Protein AF-A0A9P8F0X9-F1 (afdb_monomer_lite)

pLDDT: mean 74.18, std 18.88, range [32.69, 95.75]

Radius of gyration: 39.62 Å; chains: 1; bounding box: 78×63×134 Å

Structure (mmCIF, N/CA/C/O backbone):
data_AF-A0A9P8F0X9-F1
#
_entry.id   AF-A0A9P8F0X9-F1
#
loop_
_atom_site.group_PDB
_atom_site.id
_atom_site.type_symbol
_atom_site.label_atom_id
_atom_site.label_alt_id
_atom_site.label_comp_id
_atom_site.label_asym_id
_atom_site.label_entity_id
_atom_site.label_seq_id
_atom_site.pdbx_PDB_ins_code
_atom_site.Cartn_x
_atom_site.Cartn_y
_atom_site.Cartn_z
_atom_site.occupancy
_atom_site.B_iso_or_equiv
_atom_site.auth_seq_id
_atom_site.auth_comp_id
_atom_site.auth_asym_id
_atom_site.auth_atom_id
_atom_site.pdbx_PDB_model_num
ATOM 1 N N . SER A 1 1 ? -24.434 -23.094 -64.230 1.00 43.84 1 SER A N 1
ATOM 2 C CA . SER A 1 1 ? -25.781 -22.486 -64.235 1.00 43.84 1 SER A CA 1
ATOM 3 C C . SER A 1 1 ? -26.001 -21.822 -62.876 1.00 43.84 1 SER A C 1
ATOM 5 O O . SER A 1 1 ? -26.159 -22.536 -61.903 1.00 43.84 1 SER A O 1
ATOM 7 N N . LYS A 1 2 ? -25.557 -20.574 -62.664 1.00 50.38 2 LYS A N 1
ATOM 8 C CA . LYS A 1 2 ? -26.360 -19.327 -62.677 1.00 50.38 2 LYS A CA 1
ATOM 9 C C . LYS A 1 2 ? -27.724 -19.425 -61.973 1.00 50.38 2 LYS A C 1
ATOM 11 O O . LYS A 1 2 ? -28.717 -19.603 -62.660 1.00 50.38 2 LYS A O 1
ATOM 16 N N . PHE A 1 3 ? -27.768 -19.138 -60.669 1.00 51.62 3 PHE A N 1
ATOM 17 C CA . PHE A 1 3 ? -28.944 -18.566 -59.988 1.00 51.62 3 PHE A CA 1
ATOM 18 C C . PHE A 1 3 ? -28.441 -17.593 -58.901 1.00 51.62 3 PHE A C 1
ATOM 20 O O . PHE A 1 3 ? -27.794 -18.008 -57.951 1.00 51.62 3 PHE A O 1
ATOM 27 N N . LYS A 1 4 ? -28.308 -16.298 -59.226 1.00 57.06 4 LYS A N 1
ATOM 28 C CA . LYS A 1 4 ? -29.266 -15.182 -59.033 1.00 57.06 4 LYS A CA 1
ATOM 29 C C . LYS A 1 4 ? -29.459 -14.784 -57.557 1.00 57.06 4 LYS A C 1
ATOM 31 O O . LYS A 1 4 ? -30.264 -15.369 -56.847 1.00 57.06 4 LYS A O 1
ATOM 36 N N . ARG A 1 5 ? -28.740 -13.721 -57.155 1.00 61.75 5 ARG A N 1
ATOM 37 C CA . ARG A 1 5 ? -28.974 -12.920 -55.939 1.00 61.75 5 ARG A CA 1
ATOM 38 C C . ARG A 1 5 ? -30.415 -12.408 -55.949 1.00 61.75 5 ARG A C 1
ATOM 40 O O . ARG A 1 5 ? -30.814 -11.738 -56.903 1.00 61.75 5 ARG A O 1
ATOM 47 N N . LEU A 1 6 ? -31.164 -12.699 -54.890 1.00 54.03 6 LEU A N 1
ATOM 48 C CA . LEU A 1 6 ? -32.464 -12.088 -54.646 1.00 54.03 6 LEU A CA 1
ATOM 49 C C . LEU A 1 6 ? -32.242 -10.803 -53.835 1.00 54.03 6 LEU A C 1
ATOM 51 O O . LEU A 1 6 ? -31.804 -10.837 -52.689 1.00 54.03 6 LEU A O 1
ATOM 55 N N . LYS A 1 7 ? -32.493 -9.664 -54.481 1.00 52.47 7 LYS A N 1
ATOM 56 C CA . LYS A 1 7 ? -32.512 -8.323 -53.893 1.00 52.47 7 LYS A CA 1
ATOM 57 C C . LYS A 1 7 ? -33.765 -8.216 -53.021 1.00 52.47 7 LYS A C 1
ATOM 59 O O . LYS A 1 7 ? -34.866 -8.172 -53.564 1.00 52.47 7 LYS A O 1
ATOM 64 N N . ARG A 1 8 ? -33.617 -8.194 -51.694 1.00 53.50 8 ARG A N 1
ATOM 65 C CA . ARG A 1 8 ? -34.725 -7.861 -50.791 1.00 53.50 8 ARG A CA 1
ATOM 66 C C . ARG A 1 8 ? -34.770 -6.341 -50.656 1.00 53.50 8 ARG A C 1
ATOM 68 O O . ARG A 1 8 ? -33.811 -5.726 -50.206 1.00 53.50 8 ARG A O 1
ATOM 75 N N . GLY A 1 9 ? -35.839 -5.758 -51.192 1.00 38.62 9 GLY A N 1
ATOM 76 C CA . GLY A 1 9 ? -36.117 -4.331 -51.136 1.00 38.62 9 GLY A CA 1
ATOM 77 C C . GLY A 1 9 ? -36.567 -3.891 -49.747 1.00 38.62 9 GLY A C 1
ATOM 78 O O . GLY A 1 9 ? -37.141 -4.673 -48.989 1.00 38.62 9 GLY A O 1
ATOM 79 N N . HIS A 1 10 ? -36.289 -2.621 -49.479 1.00 38.66 10 HIS A N 1
ATOM 80 C CA . HIS A 1 10 ? -36.816 -1.815 -48.390 1.00 38.66 10 HIS A CA 1
ATOM 81 C C . HIS A 1 10 ? -38.345 -1.943 -48.349 1.00 38.66 10 HIS A C 1
ATOM 83 O O . HIS A 1 10 ? -39.017 -1.708 -49.357 1.00 38.66 10 HIS A O 1
ATOM 89 N N . ARG A 1 11 ? -38.887 -2.347 -47.202 1.00 37.75 11 ARG A N 1
ATOM 90 C CA . ARG A 1 11 ? -40.302 -2.185 -46.888 1.00 37.75 11 ARG A CA 1
ATOM 91 C C . ARG A 1 11 ? -40.375 -1.648 -45.470 1.00 37.75 11 ARG A C 1
ATOM 93 O O . ARG A 1 11 ? -40.038 -2.356 -44.528 1.00 37.75 11 ARG A O 1
ATOM 100 N N . GLU A 1 12 ? -40.688 -0.365 -45.400 1.00 39.50 12 GLU A N 1
ATOM 101 C CA . GLU A 1 12 ? -41.155 0.315 -44.204 1.00 39.50 12 GLU A CA 1
ATOM 102 C C . GLU A 1 12 ? -42.538 -0.214 -43.801 1.00 39.50 12 GLU A C 1
ATOM 104 O O . GLU A 1 12 ? -43.248 -0.840 -44.598 1.00 39.50 12 GLU A O 1
ATOM 109 N N . ASP A 1 13 ? -42.862 0.117 -42.556 1.00 38.75 13 ASP A N 1
ATOM 110 C CA . ASP A 1 13 ? -44.114 -0.012 -41.817 1.00 38.75 13 ASP A CA 1
ATOM 111 C C . ASP A 1 13 ? -44.340 -1.273 -40.976 1.00 38.75 13 ASP A C 1
ATOM 113 O O . ASP A 1 13 ? -44.565 -2.369 -41.497 1.00 38.75 13 ASP A O 1
ATOM 117 N N . ARG A 1 14 ? -44.466 -0.973 -39.665 1.00 35.00 14 ARG A N 1
ATOM 118 C CA . ARG A 1 14 ? -45.007 -1.726 -38.511 1.00 35.00 14 ARG A CA 1
ATOM 119 C C . ARG A 1 14 ? -43.929 -2.358 -37.620 1.00 35.00 14 ARG A C 1
ATOM 121 O O . ARG A 1 14 ? -43.092 -3.090 -38.118 1.00 35.00 14 ARG A O 1
ATOM 128 N N . ASP A 1 15 ? -43.857 -2.125 -36.311 1.00 36.78 15 ASP A N 1
ATOM 129 C CA . ASP A 1 15 ? -44.819 -1.572 -35.356 1.00 36.78 15 ASP A CA 1
ATOM 130 C C . ASP A 1 15 ? -44.090 -0.931 -34.161 1.00 36.78 15 ASP A C 1
ATOM 132 O O . ASP A 1 15 ? -42.930 -1.216 -33.869 1.00 36.78 15 ASP A O 1
ATOM 136 N N . ARG A 1 16 ? -44.807 -0.037 -33.478 1.00 47.91 16 ARG A N 1
ATOM 137 C CA . ARG A 1 16 ? -44.438 0.544 -32.185 1.00 47.91 16 ARG A CA 1
ATOM 138 C C . ARG A 1 16 ? -44.362 -0.549 -31.107 1.00 47.91 16 ARG A C 1
ATOM 140 O O . ARG A 1 16 ? -45.219 -1.426 -31.080 1.00 47.91 16 ARG A O 1
ATOM 147 N N . ASN A 1 17 ? -43.441 -0.353 -30.161 1.00 48.41 17 ASN A N 1
ATOM 148 C CA . ASN A 1 17 ? -43.281 -1.052 -28.876 1.00 48.41 17 ASN A CA 1
ATOM 149 C C . ASN A 1 17 ? -42.645 -2.452 -28.905 1.00 48.41 17 ASN A C 1
ATOM 151 O O . ASN A 1 17 ? -43.318 -3.447 -28.655 1.00 48.41 17 ASN A O 1
ATOM 155 N N . GLU A 1 18 ? -41.317 -2.499 -29.009 1.00 44.12 18 GLU A N 1
ATOM 156 C CA . GLU A 1 18 ? -40.518 -3.514 -28.312 1.00 44.12 18 GLU A CA 1
ATOM 157 C C . GLU A 1 18 ? -39.517 -2.791 -27.400 1.00 44.12 18 GLU A C 1
ATOM 159 O O . GLU A 1 18 ? -38.872 -1.821 -27.800 1.00 44.12 18 GLU A O 1
ATOM 164 N N . ALA A 1 19 ? -39.479 -3.189 -26.128 1.00 50.84 19 ALA A N 1
ATOM 165 C CA . ALA A 1 19 ? -38.622 -2.593 -25.113 1.00 50.84 19 ALA A CA 1
ATOM 166 C C . ALA A 1 19 ? -37.148 -2.852 -25.454 1.00 50.84 19 ALA A C 1
ATOM 168 O O . ALA A 1 19 ? -36.767 -3.995 -25.705 1.00 50.84 19 ALA A O 1
ATOM 169 N N . ARG A 1 20 ? -36.327 -1.794 -25.445 1.00 59.53 20 ARG A N 1
ATOM 170 C CA . ARG A 1 20 ? -34.868 -1.903 -25.574 1.00 59.53 20 ARG A CA 1
ATOM 171 C C . ARG A 1 20 ? -34.339 -2.836 -24.482 1.00 59.53 20 ARG A C 1
ATOM 173 O O . ARG A 1 20 ? -34.564 -2.593 -23.297 1.00 59.53 20 ARG A O 1
ATOM 180 N N . GLY A 1 21 ? -33.691 -3.920 -24.900 1.00 61.25 21 GLY A N 1
ATOM 181 C CA . GLY A 1 21 ? -32.992 -4.839 -24.013 1.00 61.25 21 GLY A CA 1
ATOM 182 C C . GLY A 1 21 ? -31.713 -4.206 -23.467 1.00 61.25 21 GLY A C 1
ATOM 183 O O . GLY A 1 21 ? -31.117 -3.336 -24.092 1.00 61.25 21 GLY A O 1
ATOM 184 N N . ILE A 1 22 ? -31.302 -4.669 -22.292 1.00 56.88 22 ILE A N 1
ATOM 185 C CA . ILE A 1 22 ? -30.156 -4.179 -21.510 1.00 56.88 22 ILE A CA 1
ATOM 186 C C . ILE A 1 22 ? -28.836 -4.290 -22.309 1.00 56.88 22 ILE A C 1
ATOM 188 O O . ILE A 1 22 ? -27.915 -3.508 -22.095 1.00 56.88 22 ILE A O 1
ATOM 192 N N . ASP A 1 23 ? -28.782 -5.203 -23.284 1.00 56.25 23 ASP A N 1
ATOM 193 C CA . ASP A 1 23 ? -27.636 -5.431 -24.175 1.00 56.25 23 ASP A CA 1
ATOM 194 C C . ASP A 1 23 ? -27.388 -4.312 -25.212 1.00 56.25 23 ASP A C 1
ATOM 196 O O . ASP A 1 23 ? -26.371 -4.356 -25.895 1.00 56.25 23 ASP A O 1
ATOM 200 N N . ASP A 1 24 ? -28.270 -3.311 -25.339 1.00 56.78 24 ASP A N 1
ATOM 201 C CA . ASP A 1 24 ? -28.158 -2.232 -26.345 1.00 56.78 24 ASP A CA 1
ATOM 202 C C . ASP A 1 24 ? -27.742 -0.868 -25.749 1.00 56.78 24 ASP A C 1
ATOM 204 O O . ASP A 1 24 ? -27.832 0.170 -26.400 1.00 56.78 24 ASP A O 1
ATOM 208 N N . ILE A 1 25 ? -27.307 -0.847 -24.482 1.00 60.50 25 ILE A N 1
ATOM 209 C CA . ILE A 1 25 ? -26.889 0.376 -23.766 1.00 60.50 25 ILE A CA 1
ATOM 210 C C . ILE A 1 25 ? -25.483 0.851 -24.172 1.00 60.50 25 ILE A C 1
ATOM 212 O O . ILE A 1 25 ? -25.184 2.035 -24.053 1.00 60.50 25 ILE A O 1
ATOM 216 N N . PHE A 1 26 ? -24.627 -0.041 -24.675 1.00 55.16 26 PHE A N 1
ATOM 217 C CA . PHE A 1 26 ? -23.215 0.258 -24.966 1.00 55.16 26 PHE A CA 1
ATOM 218 C C . PHE A 1 26 ? -22.907 0.396 -26.467 1.00 55.16 26 PHE A C 1
ATOM 220 O O . PHE A 1 26 ? -21.743 0.464 -26.850 1.00 55.16 26 PHE A O 1
ATOM 227 N N . SER A 1 27 ? -23.937 0.429 -27.317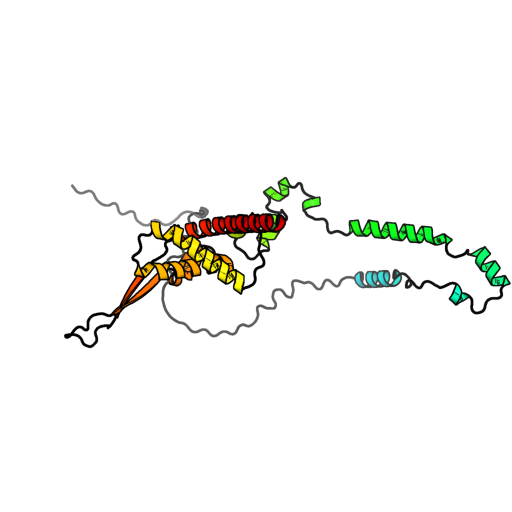 1.00 54.34 27 SER A N 1
ATOM 228 C CA . SER A 1 27 ? -23.801 0.414 -28.780 1.00 54.34 27 SER A CA 1
ATOM 229 C C . SER A 1 27 ? -23.674 1.806 -29.427 1.00 54.34 27 SER A C 1
ATOM 231 O O . SER A 1 27 ? -23.448 1.870 -30.632 1.00 54.34 27 SER A O 1
ATOM 233 N N . ASP A 1 28 ? -23.853 2.902 -28.674 1.00 49.25 28 ASP A N 1
ATOM 234 C CA . ASP A 1 28 ? -24.040 4.270 -29.216 1.00 49.25 28 ASP A CA 1
ATOM 235 C C . ASP A 1 28 ? -22.897 5.253 -28.871 1.00 49.25 28 ASP A C 1
ATOM 237 O O . ASP A 1 28 ? -23.067 6.462 -28.990 1.00 49.25 28 ASP A O 1
ATOM 241 N N . ASP A 1 29 ? -21.729 4.759 -28.434 1.00 47.06 29 ASP A N 1
ATOM 242 C CA . ASP A 1 29 ? -20.596 5.606 -27.996 1.00 47.06 29 ASP A CA 1
ATOM 243 C C . ASP A 1 29 ? -19.334 5.491 -28.881 1.00 47.06 29 ASP A C 1
ATOM 245 O O . ASP A 1 29 ? -18.221 5.796 -28.462 1.00 47.06 29 ASP A O 1
ATOM 249 N N . GLU A 1 30 ? -19.487 5.073 -30.142 1.00 45.91 30 GLU A N 1
ATOM 250 C CA . GLU A 1 30 ? -18.396 5.059 -31.132 1.00 45.91 30 GLU A CA 1
ATOM 251 C C . GLU A 1 30 ? -18.739 5.859 -32.404 1.00 45.91 30 GLU A C 1
ATOM 253 O O . GLU A 1 30 ? -18.555 5.362 -33.510 1.00 45.91 30 GLU A O 1
ATOM 258 N N . GLU A 1 31 ? -19.216 7.110 -32.304 1.00 45.56 31 GLU A N 1
ATOM 259 C CA . GLU A 1 31 ? -19.211 7.998 -33.487 1.00 45.56 31 GLU A CA 1
ATOM 260 C C . GLU A 1 31 ? -19.319 9.510 -33.194 1.00 45.56 31 GLU A C 1
ATOM 262 O O . GLU A 1 31 ? -20.256 10.165 -33.630 1.00 45.56 31 GLU A O 1
ATOM 267 N N . MET A 1 32 ? -18.344 10.122 -32.508 1.00 38.88 32 MET A N 1
ATOM 268 C CA . MET A 1 32 ? -18.201 11.594 -32.502 1.00 38.88 32 MET A CA 1
ATOM 269 C C . MET A 1 32 ? -16.728 12.025 -32.409 1.00 38.88 32 MET A C 1
ATOM 271 O O . MET A 1 32 ? -16.247 12.459 -31.364 1.00 38.88 32 MET A O 1
ATOM 275 N N . ALA A 1 33 ? -16.009 11.939 -33.531 1.00 35.97 33 ALA A N 1
ATOM 276 C CA . ALA A 1 33 ? -14.747 12.649 -33.734 1.00 35.97 33 ALA A CA 1
ATOM 277 C C . ALA A 1 33 ? -14.860 13.587 -34.949 1.00 35.97 33 ALA A C 1
ATOM 279 O O . ALA A 1 33 ? -15.161 13.146 -36.055 1.00 35.97 33 ALA A O 1
ATOM 280 N N . ASP A 1 34 ? -14.570 14.864 -34.680 1.00 34.03 34 ASP A N 1
ATOM 281 C CA . ASP A 1 34 ? -14.386 16.016 -35.574 1.00 34.03 34 ASP A CA 1
ATOM 282 C C . ASP A 1 34 ? -15.596 16.569 -36.351 1.00 34.03 34 ASP A C 1
ATOM 284 O O . ASP A 1 34 ? -16.174 15.906 -37.207 1.00 34.03 34 ASP A O 1
ATOM 288 N N . THR A 1 35 ? -15.907 17.864 -36.146 1.00 33.31 35 THR A N 1
ATOM 289 C CA . THR A 1 35 ? -15.650 18.957 -37.124 1.00 33.31 35 THR A CA 1
ATOM 290 C C . THR A 1 35 ? -16.237 20.317 -36.650 1.00 33.31 35 THR A C 1
ATOM 292 O O . THR A 1 35 ? -17.429 20.443 -36.395 1.00 33.31 35 THR A O 1
ATOM 295 N N . ASP A 1 36 ? -15.369 21.336 -36.593 1.00 32.88 36 ASP A N 1
ATOM 296 C CA . ASP A 1 36 ? -15.559 22.807 -36.647 1.00 32.88 36 ASP A CA 1
ATOM 297 C C . ASP A 1 36 ? -16.536 23.598 -35.735 1.00 32.88 36 ASP A C 1
ATOM 299 O O . ASP A 1 36 ? -17.744 23.702 -35.943 1.00 32.88 36 ASP A O 1
ATOM 303 N N . GLY A 1 37 ? -15.903 24.370 -34.842 1.00 40.62 37 GLY A N 1
ATOM 304 C CA . GLY A 1 37 ? -16.022 25.825 -34.663 1.00 40.62 37 GLY A CA 1
ATOM 305 C C . GLY A 1 37 ? -17.320 26.563 -35.009 1.00 40.62 37 GLY A C 1
ATOM 306 O O . GLY A 1 37 ? -17.501 27.006 -36.143 1.00 40.62 37 GLY A O 1
ATOM 307 N N . ARG A 1 38 ? -18.093 26.932 -33.973 1.00 32.69 38 ARG A N 1
ATOM 308 C CA . ARG A 1 38 ? -18.863 28.192 -33.937 1.00 32.69 38 ARG A CA 1
ATOM 309 C C . ARG A 1 38 ? -18.887 28.819 -32.544 1.00 32.69 38 ARG A C 1
ATOM 311 O O . ARG A 1 38 ? -19.335 28.233 -31.568 1.00 32.69 38 ARG A O 1
ATOM 318 N N . THR A 1 39 ? -18.425 30.061 -32.511 1.00 42.16 39 THR A N 1
ATOM 319 C CA . THR A 1 39 ? -18.508 31.040 -31.429 1.00 42.16 39 THR A CA 1
ATOM 320 C C . THR A 1 39 ? -19.946 31.236 -30.947 1.00 42.16 39 THR A C 1
ATOM 322 O O . THR A 1 39 ? -20.784 31.677 -31.727 1.00 42.16 39 THR A O 1
ATOM 325 N N . TYR A 1 40 ? -20.203 31.035 -29.653 1.00 38.00 40 TYR A N 1
ATOM 326 C CA . TYR A 1 40 ? -21.287 31.714 -28.941 1.00 38.00 40 TYR A CA 1
ATOM 327 C C . TYR A 1 40 ? -20.823 32.075 -27.533 1.00 38.00 40 TYR A C 1
ATOM 329 O O . TYR A 1 40 ? -20.751 31.236 -26.641 1.00 38.00 40 TYR A O 1
ATOM 337 N N . GLY A 1 41 ? -20.514 33.357 -27.345 1.00 44.16 41 GLY A N 1
ATOM 338 C CA . GLY A 1 41 ? -20.543 33.964 -26.026 1.00 44.16 41 GLY A CA 1
ATOM 339 C C . GLY A 1 41 ? -21.990 34.056 -25.552 1.00 44.16 41 GLY A C 1
ATOM 340 O O . GLY A 1 41 ? -22.850 34.579 -26.263 1.00 44.16 41 GLY A O 1
ATOM 341 N N . ARG A 1 42 ? -22.255 33.564 -24.346 1.00 37.47 42 ARG A N 1
ATOM 342 C CA . ARG A 1 42 ? -23.425 33.949 -23.564 1.00 37.47 42 ARG A CA 1
ATOM 343 C C . ARG A 1 42 ? -23.066 33.839 -22.091 1.00 37.47 42 ARG A C 1
ATOM 345 O O . ARG A 1 42 ? -22.608 32.800 -21.635 1.00 37.47 42 ARG A O 1
ATOM 352 N N . GLU A 1 43 ? -23.232 34.953 -21.396 1.00 39.69 43 GLU A N 1
ATOM 353 C CA . GLU A 1 43 ? -23.041 35.074 -19.957 1.00 39.69 43 GLU A CA 1
ATOM 354 C C . GLU A 1 43 ? -23.835 34.030 -19.155 1.00 39.69 43 GLU A C 1
ATOM 356 O O . GLU A 1 43 ? -24.970 33.716 -19.534 1.00 39.69 43 GLU A O 1
ATOM 361 N N . PRO A 1 44 ? -23.316 33.568 -18.005 1.00 40.41 44 PRO A N 1
ATOM 362 C CA . PRO A 1 44 ? -24.095 32.803 -17.049 1.00 40.41 44 PRO A CA 1
ATOM 363 C C . PRO A 1 44 ? -24.934 33.771 -16.202 1.00 40.41 44 PRO A C 1
ATOM 365 O O . PRO A 1 44 ? -24.465 34.339 -15.218 1.00 40.41 44 PRO A O 1
ATOM 368 N N . ARG A 1 45 ? -26.196 33.975 -16.592 1.00 47.69 45 ARG A N 1
ATOM 369 C CA . ARG A 1 45 ? -27.229 34.527 -15.707 1.00 47.69 45 ARG A CA 1
ATOM 370 C C . ARG A 1 45 ? -28.280 33.461 -15.416 1.00 47.69 45 ARG A C 1
ATOM 372 O O . ARG A 1 45 ? -28.803 32.864 -16.349 1.00 47.69 45 ARG A O 1
ATOM 379 N N . ALA A 1 46 ? -28.609 33.363 -14.128 1.00 51.84 46 ALA A N 1
ATOM 380 C CA . ALA A 1 46 ? -29.823 32.786 -13.550 1.00 51.84 46 ALA A CA 1
ATOM 381 C C . ALA A 1 46 ? -29.977 31.254 -13.615 1.00 51.84 46 ALA A C 1
ATOM 383 O O . ALA A 1 46 ? -30.706 30.736 -14.447 1.00 51.84 46 ALA A O 1
ATOM 384 N N . TYR A 1 47 ? -29.348 30.559 -12.660 1.00 47.50 47 TYR A N 1
ATOM 385 C CA . TYR A 1 47 ? -29.786 29.238 -12.167 1.00 47.50 47 TYR A CA 1
ATOM 386 C C . TYR A 1 47 ? -29.668 29.142 -10.631 1.00 47.50 47 TYR A C 1
ATOM 388 O O . TYR A 1 47 ? -29.411 28.078 -10.083 1.00 47.50 47 TYR A O 1
ATOM 396 N N . ALA A 1 48 ? -29.812 30.268 -9.922 1.00 52.81 48 ALA A N 1
ATOM 397 C CA . ALA A 1 48 ? -29.722 30.311 -8.458 1.00 52.81 48 ALA A CA 1
ATOM 398 C C . ALA A 1 48 ? -31.079 30.524 -7.759 1.00 52.81 48 ALA A C 1
ATOM 400 O O . ALA A 1 48 ? -31.093 30.642 -6.543 1.00 52.81 48 ALA A O 1
ATOM 401 N N . ASP A 1 49 ? -32.194 30.571 -8.499 1.00 55.06 49 ASP A N 1
ATOM 402 C CA . ASP A 1 49 ? -33.484 31.039 -7.955 1.00 55.06 49 ASP A CA 1
ATOM 403 C C . ASP A 1 49 ? -34.647 30.035 -8.100 1.00 55.06 49 ASP A C 1
ATOM 405 O O . ASP A 1 49 ? -35.718 30.255 -7.557 1.00 55.06 49 ASP A O 1
ATOM 409 N N . GLU A 1 50 ? -34.463 28.895 -8.783 1.00 52.62 50 GLU A N 1
ATOM 410 C CA . GLU A 1 50 ? -35.542 27.895 -8.957 1.00 52.62 50 GLU A CA 1
ATOM 411 C C . GLU A 1 50 ? -35.701 26.930 -7.761 1.00 52.62 50 GLU A C 1
ATOM 413 O O . GLU A 1 50 ? -36.679 26.193 -7.698 1.00 52.62 50 GLU A O 1
ATOM 418 N N . PHE A 1 51 ? -34.777 26.948 -6.792 1.00 48.78 51 PHE A N 1
ATOM 419 C CA . PHE A 1 51 ? -34.874 26.188 -5.530 1.00 48.78 51 PHE A CA 1
ATOM 420 C C . PHE A 1 51 ? -35.067 27.082 -4.292 1.00 48.78 51 PHE A C 1
ATOM 422 O O . PHE A 1 51 ? -35.185 26.563 -3.184 1.00 48.78 51 PHE A O 1
ATOM 429 N N . ALA A 1 52 ? -35.108 28.408 -4.463 1.00 55.28 52 ALA A N 1
ATOM 430 C CA . ALA A 1 52 ? -35.301 29.354 -3.362 1.00 55.28 52 ALA A CA 1
ATOM 431 C C . ALA A 1 52 ? -36.770 29.452 -2.903 1.00 55.28 52 ALA A C 1
ATOM 433 O O . ALA A 1 52 ? -37.019 29.865 -1.779 1.00 55.28 52 ALA A O 1
ATOM 434 N N . ASP A 1 53 ? -37.715 29.014 -3.741 1.00 56.69 53 ASP A N 1
ATOM 435 C CA . ASP A 1 53 ? -39.167 29.071 -3.490 1.00 56.69 53 ASP A CA 1
ATOM 436 C C . ASP A 1 53 ? -39.745 27.722 -2.997 1.00 56.69 53 ASP A C 1
ATOM 438 O O . ASP A 1 53 ? -40.955 27.528 -2.951 1.00 56.69 53 ASP A O 1
ATOM 442 N N . PHE A 1 54 ? -38.883 26.740 -2.681 1.00 52.69 54 PHE A N 1
ATOM 443 C CA . PHE A 1 54 ? -39.295 25.417 -2.174 1.00 52.69 54 PHE A CA 1
ATOM 444 C C . PHE A 1 54 ? -39.340 25.343 -0.642 1.00 52.69 54 PHE A C 1
ATOM 446 O O . PHE A 1 54 ? -40.052 24.510 -0.083 1.00 52.69 54 PHE A O 1
ATOM 453 N N . ILE A 1 55 ? -38.593 26.207 0.048 1.00 53.66 55 ILE A N 1
ATOM 454 C CA . ILE A 1 55 ? -38.788 26.417 1.481 1.00 53.66 55 ILE A CA 1
ATOM 455 C C . ILE A 1 55 ? -39.883 27.470 1.583 1.00 53.66 55 ILE A C 1
ATOM 457 O O . ILE A 1 55 ? -39.609 28.664 1.641 1.00 53.66 55 ILE A O 1
ATOM 461 N N . GLU A 1 56 ? -41.129 27.009 1.501 1.00 47.03 56 GLU A N 1
ATOM 462 C CA . GLU A 1 56 ? -42.286 27.813 1.871 1.00 47.03 56 GLU A CA 1
ATOM 463 C C . GLU A 1 56 ? -42.008 28.331 3.290 1.00 47.03 56 GLU A C 1
ATOM 465 O O . GLU A 1 56 ? -41.712 27.546 4.196 1.00 47.03 56 GLU A O 1
ATOM 470 N N . GLU A 1 57 ? -41.980 29.655 3.453 1.00 48.31 57 GLU A N 1
ATOM 471 C CA . GLU A 1 57 ? -41.873 30.335 4.744 1.00 48.31 57 GLU A CA 1
ATOM 472 C C . GLU A 1 57 ? -43.199 30.091 5.480 1.00 48.31 57 GLU A C 1
ATOM 474 O O . GLU A 1 57 ? -44.052 30.969 5.587 1.00 48.31 57 GLU A O 1
ATOM 479 N N . ASP A 1 58 ? -43.410 28.836 5.886 1.00 48.28 58 ASP A N 1
ATOM 480 C CA . ASP A 1 58 ? -44.482 28.419 6.771 1.00 48.28 58 ASP A CA 1
ATOM 481 C C . ASP A 1 58 ? -44.169 29.122 8.091 1.00 48.28 58 ASP A C 1
ATOM 483 O O . ASP A 1 58 ? -43.245 28.768 8.828 1.00 48.28 58 ASP A O 1
ATOM 487 N N . GLU A 1 59 ? -44.843 30.253 8.277 1.00 51.50 59 GLU A N 1
ATOM 488 C CA . GLU A 1 59 ? -44.796 31.107 9.449 1.00 51.50 59 GLU A CA 1
ATOM 489 C C . GLU A 1 59 ? -45.116 30.228 10.658 1.00 51.50 59 GLU A C 1
ATOM 491 O O . GLU A 1 59 ? -46.282 29.977 10.958 1.00 51.50 59 GLU A O 1
ATOM 496 N N . PHE A 1 60 ? -44.067 29.695 11.302 1.00 42.50 60 PHE A N 1
ATOM 497 C CA . PHE A 1 60 ? -44.182 28.852 12.487 1.00 42.50 60 PHE A CA 1
ATOM 498 C C . PHE A 1 60 ? -45.093 29.576 13.487 1.00 42.50 60 PHE A C 1
ATOM 500 O O . PHE A 1 60 ? -44.719 30.645 13.985 1.00 42.50 60 PHE A O 1
ATOM 507 N N . PRO A 1 61 ? -46.301 29.054 13.759 1.00 48.59 61 PRO A N 1
ATOM 508 C CA . PRO A 1 61 ? -47.280 29.774 14.547 1.00 48.59 61 PRO A CA 1
ATOM 509 C C . PRO A 1 61 ? -46.844 29.725 16.003 1.00 48.59 61 PRO A C 1
ATOM 511 O O . PRO A 1 61 ? -47.106 28.731 16.654 1.00 48.59 61 PRO A O 1
ATOM 514 N N . ASP A 1 62 ? -46.167 30.770 16.486 1.00 54.66 62 ASP A N 1
ATOM 515 C CA . ASP A 1 62 ? -45.978 31.171 17.894 1.00 54.66 62 ASP A CA 1
ATOM 516 C C . ASP A 1 62 ? -45.519 30.105 18.933 1.00 54.66 62 ASP A C 1
ATOM 518 O O . ASP A 1 62 ? -45.247 30.459 20.081 1.00 54.66 62 ASP A O 1
ATOM 522 N N . GLU A 1 63 ? -45.315 28.840 18.560 1.00 54.56 63 GLU A N 1
ATOM 523 C CA . GLU A 1 63 ? -45.021 27.715 19.456 1.00 54.56 63 GLU A CA 1
ATOM 524 C C . GLU A 1 63 ? -43.560 27.718 19.907 1.00 54.56 63 GLU A C 1
ATOM 526 O O . GLU A 1 63 ? -43.263 27.340 21.033 1.00 54.56 63 GLU A O 1
ATOM 531 N N . GLU A 1 64 ? -42.628 28.223 19.094 1.00 53.44 64 GLU A N 1
ATOM 532 C CA . GLU A 1 64 ? -41.216 28.331 19.493 1.00 53.44 64 GLU A CA 1
ATOM 533 C C . GLU A 1 64 ? -40.998 29.476 20.502 1.00 53.44 64 GLU A C 1
ATOM 535 O O . GLU A 1 64 ? -40.111 29.433 21.360 1.00 53.44 64 GLU A O 1
ATOM 540 N N . ARG A 1 65 ? -41.867 30.494 20.456 1.00 56.19 65 ARG A N 1
ATOM 541 C CA . ARG A 1 65 ? -41.871 31.618 21.400 1.00 56.19 65 ARG A CA 1
ATOM 542 C C . ARG A 1 65 ? -42.546 31.245 22.715 1.00 56.19 65 ARG A C 1
ATOM 544 O O . ARG A 1 65 ? -42.104 31.721 23.762 1.00 56.19 65 ARG A O 1
ATOM 551 N N . GLU A 1 66 ? -43.577 30.404 22.660 1.00 58.12 66 GLU A N 1
ATOM 552 C CA . GLU A 1 66 ? -44.176 29.759 23.831 1.00 58.12 66 GLU A CA 1
ATOM 553 C C . GLU A 1 66 ? -43.213 28.739 24.447 1.00 58.12 66 GLU A C 1
ATOM 555 O O . GLU A 1 66 ? -42.948 28.833 25.635 1.00 58.12 66 GLU A O 1
ATOM 560 N N . ALA A 1 67 ? -42.538 27.903 23.655 1.00 59.50 67 ALA A N 1
ATOM 561 C CA . ALA A 1 67 ? -41.518 26.972 24.141 1.00 59.50 67 ALA A CA 1
ATOM 562 C C . ALA A 1 67 ? -40.307 27.688 24.764 1.00 59.50 67 ALA A C 1
ATOM 564 O O . ALA A 1 67 ? -39.794 27.247 25.791 1.00 59.50 67 ALA A O 1
ATOM 565 N N . MET A 1 68 ? -39.861 28.828 24.213 1.00 58.09 68 MET A N 1
ATOM 566 C CA . MET A 1 68 ? -38.839 29.664 24.862 1.00 58.09 68 MET A CA 1
ATOM 567 C C . MET A 1 68 ? -39.347 30.352 26.134 1.00 58.09 68 MET A C 1
ATOM 569 O O . MET A 1 68 ? -38.550 30.583 27.044 1.00 58.09 68 MET A O 1
ATOM 573 N N . ARG A 1 69 ? -40.636 30.712 26.213 1.00 59.78 69 ARG A N 1
ATOM 574 C CA . ARG A 1 69 ? -41.238 31.279 27.430 1.00 59.78 69 ARG A CA 1
ATOM 575 C C . ARG A 1 69 ? -41.418 30.219 28.506 1.00 59.78 69 ARG A C 1
ATOM 577 O O . ARG A 1 69 ? -41.006 30.475 29.629 1.00 59.78 69 ARG A O 1
ATOM 584 N N . ASP A 1 70 ? -41.891 29.035 28.152 1.00 57.97 70 ASP A N 1
ATOM 585 C CA . ASP A 1 70 ? -42.020 27.887 29.043 1.00 57.97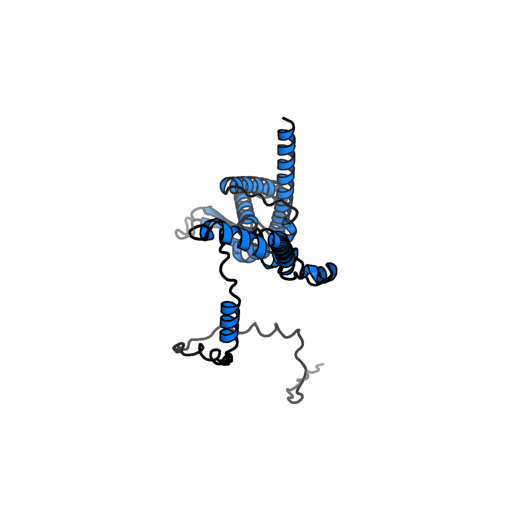 70 ASP A CA 1
ATOM 586 C C . ASP A 1 70 ? -40.637 27.416 29.512 1.00 57.97 70 ASP A C 1
ATOM 588 O O . ASP A 1 70 ? -40.425 27.207 30.703 1.00 57.97 70 ASP A O 1
ATOM 592 N N . ALA A 1 71 ? -39.629 27.368 28.634 1.00 55.78 71 ALA A N 1
ATOM 593 C CA . ALA A 1 71 ? -38.246 27.078 29.029 1.00 55.78 71 ALA A CA 1
ATOM 594 C C . ALA A 1 71 ? -37.630 28.180 29.917 1.00 55.78 71 ALA A C 1
ATOM 596 O O . ALA A 1 71 ? -36.778 27.897 30.765 1.00 55.78 71 ALA A O 1
ATOM 597 N N . ALA A 1 72 ? -38.055 29.438 29.753 1.00 57.34 72 ALA A N 1
ATOM 598 C CA . ALA A 1 72 ? -37.634 30.551 30.602 1.00 57.34 72 ALA A CA 1
ATOM 599 C C . ALA A 1 72 ? -38.380 30.598 31.950 1.00 57.34 72 ALA A C 1
ATOM 601 O O . ALA A 1 72 ? -37.776 31.004 32.944 1.00 57.34 72 ALA A O 1
ATOM 602 N N . GLU A 1 73 ? -39.641 30.157 32.011 1.00 55.72 73 GLU A N 1
ATOM 603 C CA . GLU A 1 73 ? -40.445 30.034 33.237 1.00 55.72 73 GLU A CA 1
ATOM 604 C C . GLU A 1 73 ? -40.083 28.779 34.048 1.00 55.72 73 GLU A C 1
ATOM 606 O O . GLU A 1 73 ? -40.126 28.809 35.277 1.00 55.72 73 GLU A O 1
ATOM 611 N N . VAL A 1 74 ? -39.626 27.708 33.387 1.00 52.31 74 VAL A N 1
ATOM 612 C CA . VAL A 1 74 ? -39.120 26.467 34.013 1.00 52.31 74 VAL A CA 1
ATOM 613 C C . VAL A 1 74 ? -37.621 26.552 34.324 1.00 52.31 74 VAL A C 1
ATOM 615 O O . VAL A 1 74 ? -37.030 25.612 34.865 1.00 52.31 74 VAL A O 1
ATOM 618 N N . ARG A 1 75 ? -36.973 27.698 34.060 1.00 44.12 75 ARG A N 1
ATOM 619 C CA . ARG A 1 75 ? -35.603 27.946 34.514 1.00 44.12 75 ARG A CA 1
ATOM 620 C C . ARG A 1 75 ? -35.587 27.874 36.039 1.00 44.12 75 ARG A C 1
ATOM 622 O O . ARG A 1 75 ? -35.918 28.845 36.719 1.00 44.12 75 ARG A O 1
ATOM 629 N N . ARG A 1 76 ? -35.189 26.700 36.550 1.00 53.28 76 ARG A N 1
ATOM 630 C CA . ARG A 1 76 ? -34.986 26.408 37.972 1.00 53.28 76 ARG A CA 1
ATOM 631 C C . ARG A 1 76 ? -34.313 27.641 38.586 1.00 53.28 76 ARG A C 1
ATOM 633 O O . ARG A 1 76 ? -33.269 28.046 38.052 1.00 53.28 76 ARG A O 1
ATOM 640 N N . PRO A 1 77 ? -34.897 28.285 39.619 1.00 45.34 77 PRO A N 1
ATOM 641 C CA . PRO A 1 77 ? -34.248 29.415 40.268 1.00 45.34 77 PRO A CA 1
ATOM 642 C C . PRO A 1 77 ? -32.826 28.970 40.585 1.00 45.34 77 PRO A C 1
ATOM 644 O O . PRO A 1 77 ? -32.629 27.873 41.111 1.00 45.34 77 PRO A O 1
ATOM 647 N N . GLY A 1 78 ? -31.852 29.753 40.106 1.00 44.62 78 GLY A N 1
ATOM 648 C CA . GLY A 1 78 ? -30.447 29.369 40.112 1.00 44.62 78 GLY A CA 1
ATOM 649 C C . GLY A 1 78 ? -30.085 28.749 41.451 1.00 44.62 78 GLY A C 1
ATOM 650 O O . GLY A 1 78 ? -30.494 29.277 42.483 1.00 44.62 78 GLY A O 1
ATOM 651 N N . ARG A 1 79 ? -29.377 27.615 41.384 1.00 52.25 79 ARG A N 1
ATOM 652 C CA . ARG A 1 79 ? -28.890 26.754 42.473 1.00 52.25 79 ARG A CA 1
ATOM 653 C C . ARG A 1 79 ? -28.017 27.570 43.439 1.00 52.25 79 ARG A C 1
ATOM 655 O O . ARG A 1 79 ? -26.801 27.446 43.485 1.00 52.25 79 ARG A O 1
ATOM 662 N N . GLY A 1 80 ? -28.642 28.500 44.140 1.00 42.50 80 GLY A N 1
ATOM 663 C CA . GLY A 1 80 ? -28.085 29.275 45.216 1.00 42.50 80 GLY A CA 1
ATOM 664 C C . GLY A 1 80 ? -28.401 28.486 46.457 1.00 42.50 80 GLY A C 1
ATOM 665 O O . GLY A 1 80 ? -29.522 28.546 46.951 1.00 42.50 80 GLY A O 1
ATOM 666 N N . TYR A 1 81 ? -27.422 27.725 46.928 1.00 50.81 81 TYR A N 1
ATOM 667 C CA . TYR A 1 81 ? -27.404 27.295 48.312 1.00 50.81 81 TYR A CA 1
ATOM 668 C C . TYR A 1 81 ? -27.621 28.554 49.162 1.00 50.81 81 TYR A C 1
ATOM 670 O O . TYR A 1 81 ? -26.759 29.440 49.211 1.00 50.81 81 TYR A O 1
ATOM 678 N N . VAL A 1 82 ? -28.822 28.703 49.722 1.00 50.03 82 VAL A N 1
ATOM 679 C CA . VAL A 1 82 ? -29.103 29.767 50.678 1.00 50.03 82 VAL A CA 1
ATOM 680 C C . VAL A 1 82 ? -28.437 29.298 51.951 1.00 50.03 82 VAL A C 1
ATOM 682 O O . VAL A 1 82 ? -29.016 28.538 52.714 1.00 50.03 82 VAL A O 1
ATOM 685 N N . ASP A 1 83 ? -27.172 29.675 52.104 1.00 49.28 83 ASP A N 1
ATOM 686 C CA . ASP A 1 83 ? -26.405 29.375 53.301 1.00 49.28 83 ASP A CA 1
ATOM 687 C C . ASP A 1 83 ? -27.212 29.866 54.517 1.00 49.28 83 ASP A C 1
ATOM 689 O O . ASP A 1 83 ? -27.460 31.077 54.611 1.00 49.28 83 ASP A O 1
ATOM 693 N N . PRO A 1 84 ? -27.656 28.980 55.428 1.00 52.12 84 PRO A N 1
ATOM 694 C CA . PRO A 1 84 ? -28.418 29.378 56.611 1.00 52.12 84 PRO A CA 1
ATOM 695 C C . PRO A 1 84 ? -27.664 30.427 57.439 1.00 52.12 84 PRO A C 1
ATOM 697 O O . PRO A 1 84 ? -28.276 31.303 58.054 1.00 52.12 84 PRO A O 1
ATOM 700 N N . LEU A 1 85 ? -26.324 30.433 57.356 1.00 53.50 85 LEU A N 1
ATOM 701 C CA . LEU A 1 85 ? -25.476 31.446 57.985 1.00 53.50 85 LEU A CA 1
ATOM 702 C C . LEU A 1 85 ? -25.626 32.854 57.386 1.00 53.50 85 LEU A C 1
ATOM 704 O O . LEU A 1 85 ? -25.322 33.844 58.053 1.00 53.50 85 LEU A O 1
ATOM 708 N N . ARG A 1 86 ? -26.120 32.996 56.149 1.00 53.16 86 ARG A N 1
ATOM 709 C CA . ARG A 1 86 ? -26.403 34.307 55.536 1.00 53.16 86 ARG A CA 1
ATOM 710 C C . ARG A 1 86 ? -27.759 34.890 55.931 1.00 53.16 86 ARG A C 1
ATOM 712 O O . ARG A 1 86 ? -27.904 36.109 55.876 1.00 53.16 86 ARG A O 1
ATOM 719 N N . MET A 1 87 ? -28.715 34.070 56.375 1.00 53.28 87 MET A N 1
ATOM 720 C CA . MET A 1 87 ? -29.966 34.534 57.004 1.00 53.28 87 MET A CA 1
ATOM 721 C C . MET A 1 87 ? -29.813 34.826 58.508 1.00 53.28 87 MET A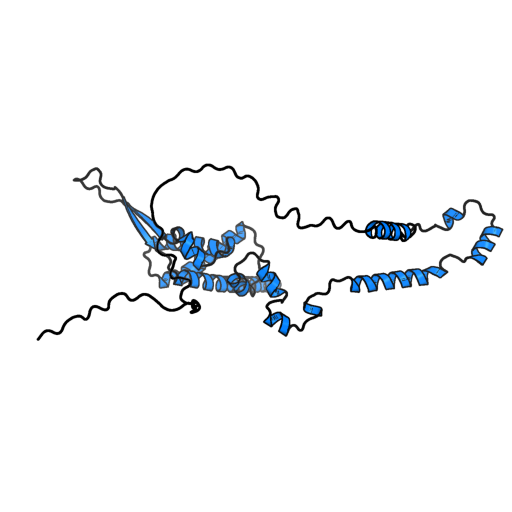 C 1
ATOM 723 O O . MET A 1 87 ? -30.701 35.411 59.122 1.00 53.28 87 MET A O 1
ATOM 727 N N . GLN A 1 88 ? -28.661 34.489 59.093 1.00 53.97 88 GLN A N 1
ATOM 728 C CA . GLN A 1 88 ? -28.345 34.635 60.518 1.00 53.97 88 GLN A CA 1
ATOM 729 C C . GLN A 1 88 ? -28.030 36.080 60.956 1.00 53.97 88 GLN A C 1
ATOM 731 O O . GLN A 1 88 ? -27.904 36.366 62.146 1.00 53.97 88 GLN A O 1
ATOM 736 N N . SER A 1 89 ? -27.900 37.021 60.015 1.00 58.12 89 SER A N 1
ATOM 737 C CA . SER A 1 89 ? -27.575 38.420 60.315 1.00 58.12 89 SER A CA 1
ATOM 738 C C . SER A 1 89 ? -28.846 39.259 60.509 1.00 58.12 89 SER A C 1
ATOM 740 O O . SER A 1 89 ? -29.239 40.015 59.624 1.00 58.12 89 SER A O 1
ATOM 742 N N . GLY A 1 90 ? -29.506 39.124 61.668 1.00 61.75 90 GLY A N 1
ATOM 743 C CA . GLY A 1 90 ? -30.520 40.099 62.112 1.00 61.75 90 GLY A CA 1
ATOM 744 C C . GLY A 1 90 ? -31.771 39.577 62.827 1.00 61.75 90 GLY A C 1
ATOM 745 O O . GLY A 1 90 ? -32.626 40.392 63.168 1.00 61.75 90 GLY A O 1
ATOM 746 N N . LEU A 1 91 ? -31.906 38.269 63.061 1.00 66.56 91 LEU A N 1
ATOM 747 C CA . LEU A 1 91 ? -33.050 37.682 63.775 1.00 66.56 91 LEU A CA 1
ATOM 748 C C . LEU A 1 91 ? -32.716 37.440 65.253 1.00 66.56 91 LEU A C 1
ATOM 750 O O . LEU A 1 91 ? -31.597 37.040 65.564 1.00 66.56 91 LEU A O 1
ATOM 754 N N . ASP A 1 92 ? -33.675 37.687 66.148 1.00 71.38 92 ASP A N 1
ATOM 755 C CA . ASP A 1 92 ? -33.548 37.411 67.587 1.00 71.38 92 ASP A CA 1
ATOM 756 C C . ASP A 1 92 ? -33.395 35.902 67.852 1.00 71.38 92 ASP A C 1
ATOM 758 O O . ASP A 1 92 ? -33.966 35.092 67.123 1.00 71.38 92 ASP A O 1
ATOM 762 N N . GLU A 1 93 ? -32.641 35.521 68.886 1.00 71.81 93 GLU A N 1
ATOM 763 C CA . GLU A 1 93 ? -32.286 34.121 69.195 1.00 71.81 93 GLU A CA 1
ATOM 764 C C . GLU A 1 93 ? -33.538 33.242 69.385 1.00 71.81 93 GLU A C 1
ATOM 766 O O . GLU A 1 93 ? -33.595 32.116 68.895 1.00 71.81 93 GLU A O 1
ATOM 771 N N . SER A 1 94 ? -34.601 33.813 69.962 1.00 74.88 94 SER A N 1
ATOM 772 C CA . SER A 1 94 ? -35.905 33.151 70.116 1.00 74.88 94 SER A CA 1
ATOM 773 C C . SER A 1 94 ? -36.618 32.878 68.785 1.00 74.88 94 SER A C 1
ATOM 775 O O . SER A 1 94 ? -37.216 31.822 68.596 1.00 74.88 94 SER A O 1
ATOM 777 N N . ALA A 1 95 ? -36.525 33.806 67.831 1.00 75.44 95 ALA A N 1
ATOM 778 C CA . ALA A 1 95 ? -37.117 33.657 66.505 1.00 75.44 95 ALA A CA 1
ATOM 779 C C . ALA A 1 95 ? -36.334 32.657 65.641 1.00 75.44 95 ALA A C 1
ATOM 781 O O . ALA A 1 95 ? -36.903 32.048 64.736 1.00 75.44 95 ALA A O 1
ATOM 782 N N . GLN A 1 96 ? -35.038 32.484 65.918 1.00 70.25 96 GLN A N 1
ATOM 783 C CA . GLN A 1 96 ? -34.203 31.473 65.271 1.00 70.25 96 GLN A CA 1
ATOM 784 C C . GLN A 1 96 ? -34.554 30.064 65.764 1.00 70.25 96 GLN A C 1
ATOM 786 O O . GLN A 1 96 ? -34.689 29.163 64.938 1.00 70.25 96 GLN A O 1
ATOM 791 N N . GLU A 1 97 ? -34.776 29.880 67.070 1.00 74.31 97 GLU A N 1
ATOM 792 C CA . GLU A 1 97 ? -35.264 28.606 67.621 1.00 74.31 97 GLU A CA 1
ATOM 793 C C . GLU A 1 97 ? -36.659 28.249 67.090 1.00 74.31 97 GLU A C 1
ATOM 795 O O . GLU A 1 97 ? -36.870 27.115 66.664 1.00 74.31 97 GLU A O 1
ATOM 800 N N . ASP A 1 98 ? -37.587 29.210 67.026 1.00 77.38 98 ASP A N 1
ATOM 801 C CA . ASP A 1 98 ? -38.925 28.985 66.458 1.00 77.38 98 ASP A CA 1
ATOM 802 C C . ASP A 1 98 ? -38.867 28.652 64.959 1.00 77.38 98 ASP A C 1
ATOM 804 O O . ASP A 1 98 ? -39.614 27.799 64.482 1.00 77.38 98 ASP A O 1
ATOM 808 N N . MET A 1 99 ? -37.966 29.283 64.198 1.00 71.12 99 MET A N 1
ATOM 809 C CA . MET A 1 99 ? -37.781 28.984 62.775 1.00 71.12 99 MET A CA 1
ATOM 810 C C . MET A 1 99 ? -37.195 27.586 62.560 1.00 71.12 99 MET A C 1
ATOM 812 O O . MET A 1 99 ? -37.688 26.852 61.706 1.00 71.12 99 MET A O 1
ATOM 816 N N . MET A 1 100 ? -36.197 27.201 63.357 1.00 70.81 100 MET A N 1
ATOM 817 C CA . MET A 1 100 ? -35.592 25.868 63.312 1.00 70.81 100 MET A CA 1
ATOM 818 C C . MET A 1 100 ? -36.587 24.789 63.771 1.00 70.81 100 MET A C 1
ATOM 820 O O . MET A 1 100 ? -36.627 23.704 63.198 1.00 70.81 100 MET A O 1
ATOM 824 N N . ALA A 1 101 ? -37.460 25.098 64.7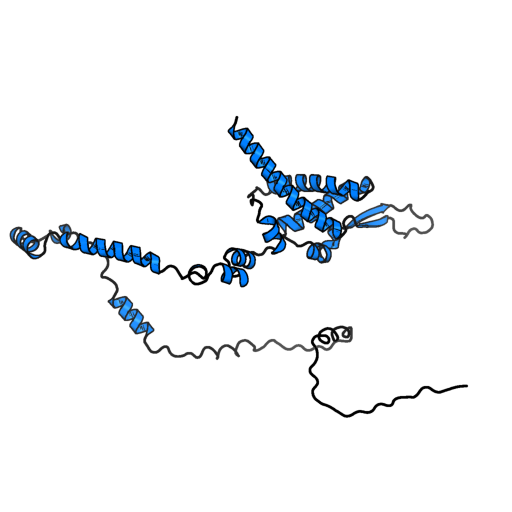37 1.00 76.50 101 ALA A N 1
ATOM 825 C CA . ALA A 1 101 ? -38.543 24.214 65.165 1.00 76.50 101 ALA A CA 1
ATOM 826 C C . ALA A 1 101 ? -39.693 24.115 64.142 1.00 76.50 101 ALA A C 1
ATOM 828 O O . ALA A 1 101 ? -40.338 23.071 64.049 1.00 76.50 101 ALA A O 1
ATOM 829 N N . ALA A 1 102 ? -39.968 25.186 63.388 1.00 71.94 102 ALA A N 1
ATOM 830 C CA . ALA A 1 102 ? -41.054 25.234 62.409 1.00 71.94 102 ALA A CA 1
ATOM 831 C C . ALA A 1 102 ? -40.673 24.673 61.027 1.00 71.94 102 ALA A C 1
ATOM 833 O O . ALA A 1 102 ? -41.524 24.063 60.379 1.00 71.94 102 ALA A O 1
ATOM 834 N N . PHE A 1 103 ? -39.433 24.886 60.568 1.00 68.31 103 PHE A N 1
ATOM 835 C CA . PHE A 1 103 ? -38.980 24.538 59.212 1.00 68.31 103 PHE A CA 1
ATOM 836 C C . PHE A 1 103 ? -37.853 23.490 59.154 1.00 68.31 103 PHE A C 1
ATOM 838 O O . PHE A 1 103 ? -37.642 22.943 58.073 1.00 68.31 103 PHE A O 1
ATOM 845 N N . GLY A 1 104 ? -37.187 23.168 60.272 1.00 69.62 104 GLY A N 1
ATOM 846 C CA . GLY A 1 104 ? -36.099 22.180 60.332 1.00 69.62 104 GLY A CA 1
ATOM 847 C C . GLY A 1 104 ? -34.697 22.756 60.084 1.00 69.62 104 GLY A C 1
ATOM 848 O O . GLY A 1 104 ? -34.524 23.963 59.909 1.00 69.62 104 GLY A O 1
ATOM 849 N N . ASP A 1 105 ? -33.687 21.880 60.090 1.00 72.31 105 ASP A N 1
ATOM 850 C CA . ASP A 1 105 ? -32.263 22.189 59.816 1.00 72.31 105 ASP A CA 1
ATOM 851 C C . ASP A 1 105 ? -31.978 22.291 58.300 1.00 72.31 105 ASP A C 1
ATOM 853 O O . ASP A 1 105 ? -30.887 22.643 57.861 1.00 72.31 105 ASP A O 1
ATOM 857 N N . GLY A 1 106 ? -32.974 21.991 57.459 1.00 67.88 106 GLY A N 1
ATOM 858 C CA . GLY A 1 106 ? -32.831 22.003 56.002 1.00 67.88 106 GLY A CA 1
ATOM 859 C C . GLY A 1 106 ? -32.184 20.731 55.448 1.00 67.88 106 GLY A C 1
ATOM 860 O O . GLY A 1 106 ? -32.215 20.519 54.238 1.00 67.88 106 GLY A O 1
ATOM 861 N N . THR A 1 107 ? -31.691 19.852 56.324 1.00 69.94 107 THR A N 1
ATOM 862 C CA . THR A 1 107 ? -31.165 18.518 56.004 1.00 69.94 107 THR A CA 1
ATOM 863 C C . THR A 1 107 ? -32.275 17.486 55.771 1.00 69.94 107 THR A C 1
ATOM 865 O O . THR A 1 107 ? -32.026 16.414 55.221 1.00 69.94 107 THR A O 1
ATOM 868 N N . GLU A 1 108 ? -33.539 17.792 56.100 1.00 71.56 108 GLU A N 1
ATOM 869 C CA . GLU A 1 108 ? -34.669 16.883 55.852 1.00 71.56 108 GLU A CA 1
ATOM 870 C C . GLU A 1 108 ? -34.951 16.650 54.352 1.00 71.56 108 GLU A C 1
ATOM 872 O O . GLU A 1 108 ? -35.541 15.630 53.986 1.00 71.56 108 GLU A O 1
ATOM 877 N N . TYR A 1 109 ? -34.512 17.565 53.478 1.00 67.88 109 TYR A N 1
ATOM 878 C CA . TYR A 1 109 ? -34.658 17.453 52.021 1.00 67.88 109 TYR A CA 1
ATOM 879 C C . TYR A 1 109 ? -33.435 16.842 51.327 1.00 67.88 109 TYR A C 1
ATOM 881 O O . TYR A 1 109 ? -33.514 16.574 50.128 1.00 67.88 109 TYR A O 1
ATOM 889 N N . ASP A 1 110 ? -32.347 16.558 52.052 1.00 74.88 110 ASP A N 1
ATOM 890 C CA . ASP A 1 110 ? -31.142 15.941 51.477 1.00 74.88 110 ASP A CA 1
ATOM 891 C C . ASP A 1 110 ? -31.459 14.572 50.872 1.00 74.88 110 ASP A C 1
ATOM 893 O O . ASP A 1 110 ? -30.995 14.249 49.783 1.00 74.88 110 ASP A O 1
ATOM 897 N N . TRP A 1 111 ? -32.340 13.799 51.516 1.00 74.75 111 TRP A N 1
ATOM 898 C CA . TRP A 1 111 ? -32.826 12.529 50.970 1.00 74.75 111 TRP A CA 1
ATOM 899 C C . TRP A 1 111 ? -33.557 12.708 49.629 1.00 74.75 111 TRP A C 1
ATOM 901 O O . TRP A 1 111 ? -33.387 11.900 48.720 1.00 74.75 111 TRP A O 1
ATOM 911 N N . ALA A 1 112 ? -34.351 13.772 49.485 1.00 75.00 112 ALA A N 1
ATOM 912 C CA . ALA A 1 112 ? -35.085 14.054 48.253 1.00 75.00 112 ALA A CA 1
ATOM 913 C C . ALA A 1 112 ? -34.166 14.588 47.140 1.00 75.00 112 ALA A C 1
ATOM 915 O O . ALA A 1 112 ? -34.345 14.228 45.979 1.00 75.00 112 ALA A O 1
ATOM 916 N N . LEU A 1 113 ? -33.170 15.405 47.496 1.00 76.25 113 LEU A N 1
ATOM 917 C CA . LEU A 1 113 ? -32.133 15.903 46.587 1.00 76.25 113 LEU A CA 1
ATOM 918 C C . LEU A 1 113 ? -31.245 14.770 46.069 1.00 76.25 113 LEU A C 1
ATOM 920 O O . LEU A 1 113 ? -30.998 14.692 44.870 1.00 76.25 113 LEU A O 1
ATOM 924 N N . GLN A 1 114 ? -30.830 13.862 46.951 1.00 75.56 114 GLN A N 1
ATOM 925 C CA . GLN A 1 114 ? -30.016 12.706 46.588 1.00 75.56 114 GLN A CA 1
ATOM 926 C C . GLN A 1 114 ? -30.797 11.717 45.712 1.00 75.56 114 GLN A C 1
ATOM 928 O O . GLN A 1 114 ? -30.270 11.226 44.721 1.00 75.56 114 GLN A O 1
ATOM 933 N N . LEU A 1 115 ? -32.084 11.493 46.007 1.00 78.06 115 LEU A N 1
ATOM 934 C CA . LEU A 1 115 ? -32.960 10.666 45.171 1.00 78.06 115 LEU A CA 1
ATOM 935 C C . LEU A 1 115 ? -33.211 11.287 43.783 1.00 78.06 115 LEU A C 1
ATOM 937 O O . LEU A 1 115 ? -33.403 10.561 42.809 1.00 78.06 115 LEU A O 1
ATOM 941 N N . GLN A 1 116 ? -33.212 12.621 43.682 1.00 70.62 116 GLN A N 1
ATOM 942 C CA . GLN A 1 116 ? -33.295 13.331 42.407 1.00 70.62 116 GLN A CA 1
ATOM 943 C C . GLN A 1 116 ? -31.984 13.236 41.616 1.00 70.62 116 GLN A C 1
ATOM 945 O O . GLN A 1 116 ? -32.039 12.967 40.421 1.00 70.62 116 GLN A O 1
ATOM 950 N N . GLU A 1 117 ? -30.824 13.404 42.260 1.00 69.38 117 GLU A N 1
ATOM 951 C CA . GLU A 1 117 ? -29.517 13.225 41.605 1.00 69.38 117 GLU A CA 1
ATOM 952 C C . GLU A 1 117 ? -29.327 11.784 41.106 1.00 69.38 117 GLU A C 1
ATOM 954 O O . GLU A 1 117 ? -28.954 11.592 39.953 1.00 69.38 117 GLU A O 1
ATOM 959 N N . GLU A 1 118 ? -29.707 10.770 41.891 1.00 66.75 118 GLU A N 1
ATOM 960 C CA . GLU A 1 118 ? -29.691 9.361 41.455 1.00 66.75 118 GLU A CA 1
ATOM 961 C C . GLU A 1 118 ? -30.690 9.066 40.312 1.00 66.75 118 GLU A C 1
ATOM 963 O O . GLU A 1 118 ? -30.493 8.145 39.511 1.00 66.75 118 GLU A O 1
ATOM 968 N N . GLY A 1 119 ? -31.790 9.821 40.235 1.00 65.06 119 GLY A N 1
ATOM 969 C CA . GLY A 1 119 ? -32.783 9.727 39.164 1.00 65.06 119 GLY A CA 1
ATOM 970 C C . GLY A 1 119 ? -32.317 10.373 37.858 1.00 65.06 119 GLY A C 1
ATOM 971 O O . GLY A 1 119 ? -32.529 9.796 36.790 1.00 65.06 119 GLY A O 1
ATOM 972 N N . ASP A 1 120 ? -31.657 11.528 37.953 1.00 61.38 120 ASP A N 1
ATOM 973 C CA . ASP A 1 120 ? -31.081 12.256 36.820 1.00 61.38 120 ASP A CA 1
ATOM 974 C C . ASP A 1 120 ? -29.866 11.481 36.249 1.00 61.38 120 ASP A C 1
ATOM 976 O O . ASP A 1 120 ? -29.794 11.276 35.038 1.00 61.38 120 ASP A O 1
ATOM 980 N N . GLU A 1 121 ? -28.996 10.903 37.093 1.00 60.38 121 GLU A N 1
ATOM 981 C CA . GLU A 1 121 ? -27.877 10.037 36.658 1.00 60.38 121 GLU A CA 1
ATOM 982 C C . GLU A 1 121 ? -28.345 8.761 35.927 1.00 60.38 121 GLU A C 1
ATOM 984 O O . GLU A 1 121 ? -27.699 8.290 34.989 1.00 60.38 121 GLU A O 1
ATOM 989 N N . ASN A 1 122 ? -29.497 8.196 36.311 1.00 58.56 122 ASN A N 1
ATOM 990 C CA . ASN A 1 122 ? -30.091 7.061 35.593 1.00 58.56 122 ASN A CA 1
ATOM 991 C C . ASN A 1 122 ? -30.760 7.471 34.268 1.00 58.56 122 ASN A C 1
ATOM 993 O O . ASN A 1 122 ? -30.847 6.648 33.353 1.00 58.56 122 ASN A O 1
ATOM 997 N N . GLN A 1 123 ? -31.227 8.718 34.141 1.00 56.91 123 GLN A N 1
ATOM 998 C CA . GLN A 1 123 ? -31.795 9.252 32.896 1.00 56.91 123 GLN A CA 1
ATOM 999 C C . GLN A 1 123 ? -30.725 9.624 31.866 1.00 56.91 123 GLN A C 1
ATOM 1001 O O . GLN A 1 123 ? -30.960 9.455 30.673 1.00 56.91 123 GLN A O 1
ATOM 1006 N N . GLU A 1 124 ? -29.514 9.985 32.290 1.00 56.00 124 GLU A N 1
ATOM 1007 C CA . GLU A 1 124 ? -28.376 10.174 31.375 1.00 56.00 124 GLU A CA 1
ATOM 1008 C C . GLU A 1 124 ? -28.002 8.887 30.602 1.00 56.00 124 GLU A C 1
ATOM 1010 O O . GLU A 1 124 ? -27.397 8.937 29.530 1.00 56.00 124 GLU A O 1
ATOM 1015 N N . GLY A 1 125 ? -28.405 7.709 31.094 1.00 55.28 125 GLY A N 1
ATOM 1016 C CA . GLY A 1 125 ? -28.298 6.445 30.359 1.00 55.28 125 GLY A CA 1
ATOM 1017 C C . GLY A 1 125 ? -29.325 6.266 29.230 1.00 55.28 125 GLY A C 1
ATOM 1018 O O . GLY A 1 125 ? -29.065 5.487 28.311 1.00 55.28 125 GLY A O 1
ATOM 1019 N N . LEU A 1 126 ? -30.463 6.970 29.291 1.00 55.72 126 LEU A N 1
ATOM 1020 C CA . LEU A 1 126 ? -31.584 6.904 28.338 1.00 55.72 126 LEU A CA 1
ATOM 1021 C C . LEU A 1 126 ? -31.433 7.876 27.158 1.00 55.72 126 LEU A C 1
ATOM 1023 O O . LEU A 1 126 ? -32.004 7.621 26.102 1.00 55.72 126 LEU A O 1
ATOM 1027 N N . ASP A 1 127 ? -30.627 8.929 27.309 1.00 58.88 127 ASP A N 1
ATOM 1028 C CA . ASP A 1 127 ? -30.332 9.907 26.249 1.00 58.88 127 ASP A CA 1
ATOM 1029 C C . ASP A 1 127 ? -29.231 9.453 25.275 1.00 58.88 127 ASP A C 1
ATOM 1031 O O . ASP A 1 127 ? -28.814 10.201 24.385 1.00 58.88 127 ASP A O 1
ATOM 1035 N N . LYS A 1 128 ? -28.751 8.208 25.390 1.00 66.69 128 LYS A N 1
ATOM 1036 C CA . LYS A 1 128 ? -27.886 7.641 24.352 1.00 66.69 128 LYS A CA 1
ATOM 1037 C C . LYS A 1 128 ? -28.726 7.433 23.091 1.00 66.69 128 LYS A C 1
ATOM 1039 O O . LYS A 1 128 ? -29.727 6.716 23.157 1.00 66.69 128 LYS A O 1
ATOM 1044 N N . PRO A 1 129 ? -28.343 8.022 21.944 1.00 72.50 129 PRO A N 1
ATOM 1045 C CA . PRO A 1 129 ? -29.067 7.793 20.704 1.00 72.50 129 PRO A CA 1
ATOM 1046 C C . PRO A 1 129 ? -29.089 6.288 20.428 1.00 72.50 129 PRO A C 1
ATOM 1048 O O . PRO A 1 129 ? -28.040 5.649 20.430 1.00 72.50 129 PRO A O 1
ATOM 1051 N N . LEU A 1 130 ? -30.289 5.731 20.236 1.00 75.81 130 LEU A N 1
ATOM 1052 C CA . LEU A 1 130 ? -30.492 4.319 19.906 1.00 75.81 130 LEU A CA 1
ATOM 1053 C C . LEU A 1 130 ? -29.604 3.950 18.714 1.00 75.81 130 LEU A C 1
ATOM 1055 O O . LEU A 1 130 ? -29.806 4.451 17.605 1.00 75.81 130 LEU A O 1
ATOM 1059 N N . GLU A 1 131 ? -28.621 3.080 18.931 1.00 79.75 131 GLU A N 1
ATOM 1060 C CA . GLU A 1 131 ? -27.766 2.610 17.851 1.00 79.75 131 GLU A CA 1
ATOM 1061 C C . GLU A 1 131 ? -28.471 1.486 17.079 1.00 79.75 131 GLU A C 1
ATOM 1063 O O . GLU A 1 131 ? -29.240 0.697 17.635 1.00 79.75 131 GLU A O 1
ATOM 1068 N N . LEU A 1 132 ? -28.188 1.355 15.777 1.00 79.00 132 LEU A N 1
ATOM 1069 C CA . LEU A 1 132 ? -28.789 0.295 14.953 1.00 79.00 132 LEU A CA 1
ATOM 1070 C C . LEU A 1 132 ? -28.506 -1.116 15.501 1.00 79.00 132 LEU A C 1
ATOM 1072 O O . LEU A 1 132 ? -29.329 -2.014 15.328 1.00 79.00 132 LEU A O 1
ATOM 1076 N N . LYS A 1 133 ? -27.379 -1.302 16.199 1.00 80.06 133 LYS A N 1
ATOM 1077 C CA . LYS A 1 133 ? -27.004 -2.565 16.854 1.00 80.06 133 LYS A CA 1
ATOM 1078 C C . LYS A 1 133 ? -27.922 -2.961 18.017 1.00 80.06 133 LYS A C 1
ATOM 1080 O O . LYS A 1 133 ? -27.969 -4.138 18.358 1.00 80.06 133 LYS A O 1
ATOM 1085 N N . ASP A 1 134 ? -28.641 -2.002 18.601 1.00 82.44 134 ASP A N 1
ATOM 1086 C CA . ASP A 1 134 ? -29.507 -2.226 19.763 1.00 82.44 134 ASP A CA 1
ATOM 1087 C C . ASP A 1 134 ? -30.946 -2.587 19.351 1.00 82.44 134 ASP A C 1
ATOM 1089 O O . ASP A 1 134 ? -31.688 -3.190 20.126 1.00 82.44 134 ASP A O 1
ATOM 1093 N N . VAL A 1 135 ? -31.342 -2.247 18.118 1.00 86.12 135 VAL A N 1
ATOM 1094 C CA . VAL A 1 135 ? -32.692 -2.492 17.574 1.00 86.12 135 VAL A CA 1
ATOM 1095 C C . VAL A 1 135 ? -32.746 -3.748 16.697 1.00 86.12 135 VAL A C 1
ATOM 1097 O O . VAL A 1 135 ? -33.780 -4.415 16.638 1.00 86.12 135 VAL A O 1
ATOM 1100 N N . PHE A 1 136 ? -31.647 -4.082 16.015 1.00 86.88 136 PHE A N 1
ATOM 1101 C CA . PHE A 1 136 ? -31.597 -5.166 15.033 1.00 86.88 136 PHE A CA 1
ATOM 1102 C C . PHE A 1 136 ? -30.718 -6.337 15.471 1.00 86.88 136 PHE A C 1
ATOM 1104 O O . PHE A 1 136 ? -29.746 -6.191 16.208 1.00 86.88 136 PHE A O 1
ATOM 1111 N N . GLU A 1 137 ? -31.038 -7.525 14.957 1.00 90.06 137 GLU A N 1
ATOM 1112 C CA . GLU A 1 137 ? -30.198 -8.705 15.149 1.00 90.06 137 GLU A CA 1
ATOM 1113 C C . GLU A 1 137 ? -28.856 -8.540 14.400 1.00 90.06 137 GLU A C 1
ATOM 1115 O O . GLU A 1 137 ? -28.857 -8.107 13.241 1.00 90.06 137 GLU A O 1
ATOM 1120 N N . PRO A 1 138 ? -27.711 -8.951 14.984 1.00 88.31 138 PRO A N 1
ATOM 1121 C CA . PRO A 1 138 ? -26.405 -8.844 14.328 1.00 88.31 138 PRO A CA 1
ATOM 1122 C C . PRO A 1 138 ? -26.321 -9.506 12.942 1.00 88.31 138 PRO A C 1
ATOM 1124 O O . PRO A 1 138 ? -25.601 -9.017 12.073 1.00 88.31 138 PRO A O 1
ATOM 1127 N N . SER A 1 139 ? -27.068 -10.591 12.707 1.00 89.12 139 SER A N 1
ATOM 1128 C CA . SER A 1 139 ? -27.127 -11.277 11.407 1.00 89.12 139 SER A CA 1
ATOM 1129 C C . SER A 1 139 ? -27.788 -10.413 10.324 1.00 89.12 139 SER A C 1
ATOM 1131 O O . SER A 1 139 ? -27.284 -10.332 9.207 1.00 89.12 139 SER A O 1
ATOM 1133 N N . GLN A 1 140 ? -28.858 -9.688 10.670 1.00 90.12 140 GLN A N 1
ATOM 1134 C CA . GLN A 1 140 ? -29.559 -8.785 9.753 1.00 90.12 140 GLN A CA 1
ATOM 1135 C C . GLN A 1 140 ? -28.702 -7.573 9.380 1.00 90.12 140 GLN A C 1
ATOM 1137 O O . GLN A 1 140 ? -28.757 -7.101 8.244 1.00 90.12 140 GLN A O 1
ATOM 1142 N N . LEU A 1 141 ? -27.898 -7.081 10.327 1.00 87.06 141 LEU A N 1
ATOM 1143 C CA . LEU A 1 141 ? -26.951 -5.995 10.081 1.00 87.06 141 LEU A CA 1
ATOM 1144 C C . LEU A 1 141 ? -25.808 -6.447 9.166 1.00 87.06 141 LEU A C 1
ATOM 1146 O O . LEU A 1 141 ? -25.469 -5.722 8.233 1.00 87.06 141 LEU A O 1
ATOM 1150 N N . ALA A 1 142 ? -25.270 -7.652 9.375 1.00 88.62 142 ALA A N 1
ATOM 1151 C CA . ALA A 1 142 ? -24.236 -8.234 8.517 1.00 88.62 142 ALA A CA 1
ATOM 1152 C C . ALA A 1 142 ? -24.725 -8.463 7.076 1.00 88.62 142 ALA A C 1
ATOM 1154 O O . ALA A 1 142 ? -24.057 -8.045 6.133 1.00 88.62 142 ALA A O 1
ATOM 1155 N N . ASP A 1 143 ? -25.922 -9.028 6.886 1.00 91.62 143 ASP A N 1
ATOM 1156 C CA . ASP A 1 143 ? -26.502 -9.253 5.550 1.00 91.62 143 ASP A CA 1
ATOM 1157 C C . ASP A 1 143 ? -26.732 -7.947 4.771 1.00 91.62 143 ASP A C 1
ATOM 1159 O O . ASP A 1 143 ? -26.740 -7.928 3.538 1.00 91.62 143 ASP A O 1
ATOM 1163 N N . ARG A 1 144 ? -26.936 -6.837 5.488 1.00 90.94 144 ARG A N 1
ATOM 1164 C CA . ARG A 1 144 ? -27.127 -5.501 4.910 1.00 90.94 144 ARG A CA 1
ATOM 1165 C C . ARG A 1 144 ? -25.842 -4.675 4.845 1.00 90.94 144 ARG A C 1
ATOM 1167 O O . ARG A 1 144 ? -25.902 -3.545 4.362 1.00 90.94 144 ARG A O 1
ATOM 1174 N N . MET A 1 145 ? -24.706 -5.216 5.290 1.00 87.69 145 MET A N 1
ATOM 1175 C CA . MET A 1 145 ? -23.441 -4.488 5.441 1.00 87.69 145 MET A CA 1
ATOM 1176 C C . MET A 1 145 ? -23.628 -3.183 6.237 1.00 87.69 145 MET A C 1
ATOM 1178 O O . MET A 1 145 ? -23.241 -2.103 5.795 1.00 87.69 145 MET A O 1
ATOM 1182 N N . LEU A 1 146 ? -24.355 -3.241 7.351 1.00 89.56 146 LEU A N 1
ATOM 1183 C CA . LEU A 1 146 ? -24.634 -2.108 8.247 1.00 89.56 146 LEU A CA 1
ATOM 1184 C C . LEU A 1 146 ? -23.962 -2.299 9.608 1.00 89.56 146 LEU A C 1
ATOM 1186 O O . LEU A 1 146 ? -24.389 -1.719 10.606 1.00 89.56 146 LEU A O 1
ATOM 1190 N N . THR A 1 147 ? -22.939 -3.149 9.668 1.00 90.31 147 THR A N 1
ATOM 1191 C CA . THR A 1 147 ? -22.164 -3.316 10.891 1.00 90.31 147 THR A CA 1
ATOM 1192 C C . THR A 1 147 ? -21.247 -2.117 11.102 1.00 90.31 147 THR A C 1
ATOM 1194 O O . THR A 1 147 ? -20.936 -1.370 10.174 1.00 90.31 147 THR A O 1
ATOM 1197 N N . GLU A 1 148 ? -20.769 -1.950 12.332 1.00 89.12 148 GLU A N 1
ATOM 1198 C CA . GLU A 1 148 ? -19.812 -0.887 12.644 1.00 89.12 148 GLU A CA 1
ATOM 1199 C C . GLU A 1 148 ? -18.520 -1.015 11.823 1.00 89.12 148 GLU A C 1
ATOM 1201 O O . GLU A 1 148 ? -17.987 -0.022 11.338 1.00 89.12 148 GLU A O 1
ATOM 1206 N N . ALA A 1 149 ? -18.062 -2.247 11.576 1.00 89.38 149 ALA A N 1
ATOM 1207 C CA . ALA A 1 149 ? -16.901 -2.502 10.727 1.00 89.38 149 ALA A CA 1
ATOM 1208 C C . ALA A 1 149 ? -17.134 -2.044 9.276 1.00 89.38 149 ALA A C 1
ATOM 1210 O O . ALA A 1 149 ? -16.241 -1.457 8.670 1.00 89.38 149 ALA A O 1
ATOM 1211 N N . ASP A 1 150 ? -18.339 -2.249 8.737 1.00 92.25 150 ASP A N 1
ATOM 1212 C CA . ASP A 1 150 ? -18.689 -1.795 7.386 1.00 92.25 150 ASP A CA 1
ATOM 1213 C C . ASP A 1 150 ? -18.779 -0.266 7.307 1.00 92.25 150 ASP A C 1
ATOM 1215 O O . ASP A 1 150 ? -18.386 0.333 6.307 1.00 92.25 150 ASP A O 1
ATOM 1219 N N . ASN A 1 151 ? -19.275 0.384 8.365 1.00 91.19 151 ASN A N 1
ATOM 1220 C CA . ASN A 1 151 ? -19.321 1.844 8.443 1.00 91.19 151 ASN A CA 1
ATOM 1221 C C . ASN A 1 151 ? -17.911 2.443 8.477 1.00 91.19 151 ASN A C 1
ATOM 1223 O O . ASN A 1 151 ? -17.662 3.433 7.792 1.00 91.19 151 ASN A O 1
ATOM 1227 N N . ILE A 1 152 ? -16.974 1.820 9.201 1.00 92.62 152 ILE A N 1
ATOM 1228 C CA . ILE A 1 152 ? -15.555 2.203 9.164 1.00 92.62 152 ILE A CA 1
ATOM 1229 C C . ILE A 1 152 ? -15.024 2.095 7.734 1.00 92.62 152 ILE A C 1
ATOM 1231 O O . ILE A 1 152 ? -14.426 3.052 7.245 1.00 92.62 152 ILE A O 1
ATOM 1235 N N . ILE A 1 153 ? -15.298 0.988 7.036 1.00 93.44 153 ILE A N 1
ATOM 1236 C CA . ILE A 1 153 ? -14.841 0.801 5.653 1.00 93.44 153 ILE A CA 1
ATOM 1237 C C . ILE A 1 153 ? -15.390 1.883 4.719 1.00 93.44 153 ILE A C 1
ATOM 1239 O O . ILE A 1 153 ? -14.635 2.433 3.920 1.00 93.44 153 ILE A O 1
ATOM 1243 N N . ARG A 1 154 ? -16.674 2.237 4.855 1.00 92.44 154 ARG A N 1
ATOM 1244 C CA . ARG A 1 154 ? -17.329 3.280 4.047 1.00 92.44 154 ARG A CA 1
ATOM 1245 C C . ARG A 1 154 ? -16.805 4.687 4.307 1.00 92.44 154 ARG A C 1
ATOM 1247 O O . ARG A 1 154 ? -16.764 5.492 3.383 1.00 92.44 154 ARG A O 1
ATOM 1254 N N . ASN A 1 155 ? -16.481 4.996 5.559 1.00 93.62 155 ASN A N 1
ATOM 1255 C CA . ASN A 1 155 ? -16.058 6.335 5.966 1.00 93.62 155 ASN A CA 1
ATOM 1256 C C . ASN A 1 155 ? -14.556 6.572 5.748 1.00 93.62 155 ASN A C 1
ATOM 1258 O O . ASN A 1 155 ? -14.113 7.718 5.753 1.00 93.62 155 ASN A O 1
ATOM 1262 N N . THR A 1 156 ? -13.777 5.504 5.582 1.00 93.31 156 THR A N 1
ATOM 1263 C CA . THR A 1 156 ? -12.322 5.567 5.431 1.00 93.31 156 THR A CA 1
ATOM 1264 C C . THR A 1 156 ? -11.953 5.705 3.952 1.00 93.31 156 THR A C 1
ATOM 1266 O O . THR A 1 156 ? -12.347 4.873 3.138 1.00 93.31 156 THR A O 1
ATOM 1269 N N . ASP A 1 157 ? -11.163 6.725 3.599 1.00 93.50 157 ASP A N 1
ATOM 1270 C CA . ASP A 1 157 ? -10.727 7.018 2.219 1.00 93.50 157 ASP A CA 1
ATOM 1271 C C . ASP A 1 157 ? -9.566 6.111 1.760 1.00 93.50 157 ASP A C 1
ATOM 1273 O O . ASP A 1 157 ? -8.513 6.564 1.327 1.00 93.50 157 ASP A O 1
ATOM 1277 N N . VAL A 1 158 ? -9.746 4.797 1.909 1.00 92.62 158 VAL A N 1
ATOM 1278 C CA . VAL A 1 158 ? -8.771 3.758 1.549 1.00 92.62 158 VAL A CA 1
ATOM 1279 C C . VAL A 1 158 ? -9.489 2.685 0.737 1.00 92.62 158 VAL A C 1
ATOM 1281 O O . VAL A 1 158 ? -10.614 2.315 1.080 1.00 92.62 158 VAL A O 1
ATOM 1284 N N . PRO A 1 159 ? -8.877 2.099 -0.307 1.00 94.88 159 PRO A N 1
ATOM 1285 C CA . PRO A 1 159 ? -9.534 1.034 -1.054 1.00 94.88 159 PRO A CA 1
ATOM 1286 C C . PRO A 1 159 ? -9.927 -0.158 -0.169 1.00 94.88 159 PRO A C 1
ATOM 1288 O O . PRO A 1 159 ? -9.100 -0.688 0.578 1.00 94.88 159 PRO A O 1
ATOM 1291 N N . GLU A 1 160 ? -11.167 -0.642 -0.303 1.00 92.06 160 GLU A N 1
ATOM 1292 C CA . GLU A 1 160 ? -11.726 -1.717 0.539 1.00 92.06 160 GLU A CA 1
ATOM 1293 C C . GLU A 1 160 ? -10.838 -2.972 0.570 1.00 92.06 160 GLU A C 1
ATOM 1295 O O . GLU A 1 160 ? -10.656 -3.600 1.613 1.00 92.06 160 GLU A O 1
ATOM 1300 N N . ARG A 1 161 ? -10.213 -3.323 -0.565 1.00 93.25 161 ARG A N 1
ATOM 1301 C CA . ARG A 1 161 ? -9.305 -4.479 -0.648 1.00 93.25 161 ARG A CA 1
ATOM 1302 C C . ARG A 1 161 ? -8.095 -4.333 0.266 1.00 93.25 161 ARG A C 1
ATOM 1304 O O . ARG A 1 161 ? -7.644 -5.323 0.839 1.00 93.25 161 ARG A O 1
ATOM 1311 N N . TYR A 1 162 ? -7.556 -3.124 0.395 1.00 92.69 162 TYR A N 1
ATOM 1312 C CA . TYR A 1 162 ? -6.449 -2.860 1.306 1.00 92.69 162 TYR A CA 1
ATOM 1313 C C . TYR A 1 162 ? -6.917 -2.895 2.750 1.00 92.69 162 TYR A C 1
ATOM 1315 O O . TYR A 1 162 ? -6.243 -3.527 3.557 1.00 92.69 162 TYR A O 1
ATOM 1323 N N . GLN A 1 163 ? -8.084 -2.326 3.051 1.00 92.50 163 GLN A N 1
ATOM 1324 C CA . GLN A 1 163 ? -8.650 -2.364 4.398 1.00 92.50 163 GLN A CA 1
ATOM 1325 C C . GLN A 1 163 ? -8.851 -3.809 4.886 1.00 92.50 163 GLN A C 1
ATOM 1327 O O . GLN A 1 163 ? -8.311 -4.191 5.921 1.00 92.50 163 GLN A O 1
ATOM 1332 N N . ILE A 1 164 ? -9.513 -4.658 4.090 1.00 92.56 164 ILE A N 1
ATOM 1333 C CA . ILE A 1 164 ? -9.763 -6.070 4.438 1.00 92.56 164 ILE A CA 1
ATOM 1334 C C . ILE A 1 164 ? -8.452 -6.853 4.575 1.00 92.56 164 ILE A C 1
ATOM 1336 O O . ILE A 1 164 ? -8.267 -7.619 5.520 1.00 92.56 164 ILE A O 1
ATOM 1340 N N . ALA A 1 165 ? -7.521 -6.679 3.634 1.00 91.94 165 ALA A N 1
ATOM 1341 C CA . ALA A 1 165 ? -6.270 -7.432 3.651 1.00 91.94 165 ALA A CA 1
ATOM 1342 C C . ALA A 1 165 ? -5.315 -6.995 4.767 1.00 91.94 165 ALA A C 1
ATOM 1344 O O . ALA A 1 165 ? -4.510 -7.806 5.228 1.00 91.94 165 ALA A O 1
ATOM 1345 N N . ARG A 1 166 ? -5.379 -5.723 5.183 1.00 90.44 166 ARG A N 1
ATOM 1346 C CA . ARG A 1 166 ? -4.513 -5.158 6.222 1.00 90.44 166 ARG A CA 1
ATOM 1347 C C . ARG A 1 166 ? -5.103 -5.271 7.627 1.00 90.44 166 ARG A C 1
ATOM 1349 O O . ARG A 1 166 ? -4.321 -5.259 8.569 1.00 90.44 166 ARG A O 1
ATOM 1356 N N . GLN A 1 167 ? -6.414 -5.489 7.762 1.00 89.00 167 GLN A N 1
ATOM 1357 C CA . GLN A 1 167 ? -7.122 -5.664 9.039 1.00 89.00 167 GLN A CA 1
ATOM 1358 C C . GLN A 1 167 ? -6.435 -6.613 10.047 1.00 89.00 167 GLN A C 1
ATOM 1360 O O . GLN A 1 167 ? -6.454 -6.309 11.239 1.00 89.00 167 GLN A O 1
ATOM 1365 N N . PRO A 1 168 ? -5.826 -7.752 9.643 1.00 88.56 168 PRO A N 1
ATOM 1366 C CA . PRO A 1 168 ? -5.177 -8.654 10.596 1.00 88.56 168 PRO A CA 1
ATOM 1367 C C . PRO A 1 168 ? -3.865 -8.118 11.177 1.00 88.56 168 PRO A C 1
ATOM 1369 O O . PRO A 1 168 ? -3.375 -8.675 12.157 1.00 88.56 168 PRO A O 1
ATOM 1372 N N . PHE A 1 169 ? -3.261 -7.106 10.552 1.00 86.56 169 PHE A N 1
ATOM 1373 C CA . PHE A 1 169 ? -1.954 -6.585 10.929 1.00 86.56 169 PHE A CA 1
ATOM 1374 C C . PHE A 1 169 ? -2.102 -5.326 11.768 1.00 86.56 169 PHE A C 1
ATOM 1376 O O . PHE A 1 169 ? -2.948 -4.473 11.510 1.00 86.56 169 PHE A O 1
ATOM 1383 N N . ARG A 1 170 ? -1.224 -5.178 12.757 1.00 78.94 170 ARG A N 1
ATOM 1384 C CA . ARG A 1 170 ? -1.196 -3.975 13.583 1.00 78.94 170 ARG A CA 1
ATOM 1385 C C . ARG A 1 170 ? -0.692 -2.775 12.777 1.00 78.94 170 ARG A C 1
ATOM 1387 O O . ARG A 1 170 ? 0.405 -2.818 12.216 1.00 78.94 170 ARG A O 1
ATOM 1394 N N . GLU A 1 171 ? -1.453 -1.686 12.793 1.00 74.31 171 GLU A N 1
ATOM 1395 C CA . GLU A 1 171 ? -0.963 -0.383 12.349 1.00 74.31 171 GLU A CA 1
ATOM 1396 C C . GLU A 1 171 ? 0.134 0.097 13.300 1.00 74.31 171 GLU A C 1
ATOM 1398 O O . GLU A 1 171 ? -0.024 0.121 14.525 1.00 74.31 171 GLU A O 1
ATOM 1403 N N . MET A 1 172 ? 1.296 0.396 12.728 1.00 69.25 172 MET A N 1
ATOM 1404 C CA . MET A 1 172 ? 2.450 0.891 13.464 1.00 69.25 172 MET A CA 1
ATOM 1405 C C . MET A 1 172 ? 2.633 2.352 13.103 1.00 69.25 172 MET A C 1
ATOM 1407 O O . MET A 1 172 ? 2.949 2.664 11.956 1.00 69.25 172 MET A O 1
ATOM 1411 N N . GLU A 1 173 ? 2.444 3.223 14.086 1.00 73.62 173 GLU A N 1
ATOM 1412 C CA . GLU A 1 173 ? 2.824 4.626 13.983 1.00 73.62 173 GLU A CA 1
ATOM 1413 C C . GLU A 1 173 ? 4.351 4.703 14.067 1.00 73.62 173 GLU A C 1
ATOM 1415 O O . GLU A 1 173 ? 4.942 4.536 15.135 1.00 73.62 173 GLU A O 1
ATOM 1420 N N . LEU A 1 174 ? 4.992 4.861 12.911 1.00 79.12 174 LEU A N 1
ATOM 1421 C CA . LEU A 1 174 ? 6.436 5.035 12.778 1.00 79.12 174 LEU A CA 1
ATOM 1422 C C . LEU A 1 174 ? 6.731 6.489 12.408 1.00 79.12 174 LEU A C 1
ATOM 1424 O O . LEU A 1 174 ? 5.918 7.143 11.757 1.00 79.12 174 LEU A O 1
ATOM 1428 N N . SER A 1 175 ? 7.914 6.980 12.779 1.00 87.38 175 SER A N 1
ATOM 1429 C CA . SER A 1 175 ? 8.436 8.241 12.239 1.00 87.38 175 SER A CA 1
ATOM 1430 C C . SER A 1 175 ? 8.607 8.150 10.715 1.00 87.38 175 SER A C 1
ATOM 1432 O O . SER A 1 175 ? 8.872 7.071 10.181 1.00 87.38 175 SER A O 1
ATOM 1434 N N . ASP A 1 176 ? 8.537 9.282 10.006 1.00 84.81 176 ASP A N 1
ATOM 1435 C CA . ASP A 1 176 ? 8.789 9.348 8.558 1.00 84.81 176 ASP A CA 1
ATOM 1436 C C . ASP A 1 176 ? 10.149 8.739 8.171 1.00 84.81 176 ASP A C 1
ATOM 1438 O O . ASP A 1 176 ? 10.287 8.085 7.134 1.00 84.81 176 ASP A O 1
ATOM 1442 N N . GLU A 1 177 ? 11.174 8.918 9.007 1.00 87.88 177 GLU A N 1
ATOM 1443 C CA . GLU A 1 177 ? 12.509 8.355 8.773 1.00 87.88 177 GLU A CA 1
ATOM 1444 C C . GLU A 1 177 ? 12.508 6.829 8.925 1.00 87.88 177 GLU A C 1
ATOM 1446 O O . GLU A 1 177 ? 13.072 6.110 8.095 1.00 87.88 177 GLU A O 1
ATOM 1451 N N . GLU A 1 178 ? 11.829 6.324 9.954 1.00 87.38 178 GLU A N 1
ATOM 1452 C CA . GLU A 1 178 ? 11.705 4.892 10.232 1.00 87.38 178 GLU A CA 1
ATOM 1453 C C . GLU A 1 178 ? 10.851 4.193 9.170 1.00 87.38 178 GLU A C 1
ATOM 1455 O O . GLU A 1 178 ? 11.190 3.097 8.717 1.00 87.38 178 GLU A O 1
ATOM 1460 N N . MET A 1 179 ? 9.783 4.850 8.713 1.00 85.81 179 MET A N 1
ATOM 1461 C CA . MET A 1 179 ? 8.940 4.383 7.618 1.00 85.81 179 MET A CA 1
ATOM 1462 C C . MET A 1 179 ? 9.746 4.262 6.322 1.00 85.81 179 MET A C 1
ATOM 1464 O O . MET A 1 179 ? 9.688 3.228 5.655 1.00 85.81 179 MET A O 1
ATOM 1468 N N . ASN A 1 180 ? 10.552 5.274 5.989 1.00 87.94 180 ASN A N 1
ATOM 1469 C CA . ASN A 1 180 ? 11.417 5.235 4.811 1.00 87.94 180 ASN A CA 1
ATOM 1470 C C . ASN A 1 180 ? 12.477 4.128 4.908 1.00 87.94 180 ASN A C 1
ATOM 1472 O O . ASN A 1 180 ? 12.682 3.391 3.942 1.00 87.94 180 ASN A O 1
ATOM 1476 N N . ALA A 1 181 ? 13.119 3.964 6.068 1.00 90.38 181 ALA A N 1
ATOM 1477 C CA . ALA A 1 181 ? 14.093 2.895 6.287 1.00 90.38 181 ALA A CA 1
ATOM 1478 C C . ALA A 1 181 ? 13.453 1.504 6.146 1.00 90.38 181 ALA A C 1
ATOM 1480 O O . ALA A 1 181 ? 13.994 0.626 5.468 1.00 90.38 181 ALA A O 1
ATOM 1481 N N . ARG A 1 182 ? 12.260 1.314 6.720 1.00 88.75 182 ARG A N 1
ATOM 1482 C CA . ARG A 1 182 ? 11.486 0.076 6.585 1.00 88.75 182 ARG A CA 1
ATOM 1483 C C . ARG A 1 182 ? 11.095 -0.192 5.135 1.00 88.75 182 ARG A C 1
ATOM 1485 O O . ARG A 1 182 ? 11.203 -1.332 4.694 1.00 88.75 182 ARG A O 1
ATOM 1492 N N . MET A 1 183 ? 10.671 0.831 4.398 1.00 90.75 183 MET A N 1
ATOM 1493 C CA . MET A 1 183 ? 10.305 0.703 2.987 1.00 90.75 183 MET A CA 1
ATOM 1494 C C . MET A 1 183 ? 11.513 0.314 2.127 1.00 90.75 183 MET A C 1
ATOM 1496 O O . MET A 1 183 ? 11.376 -0.482 1.200 1.00 90.75 183 MET A O 1
ATOM 1500 N N . GLN A 1 184 ? 12.712 0.812 2.439 1.00 93.00 184 GLN A N 1
ATOM 1501 C CA . GLN A 1 184 ? 13.944 0.376 1.773 1.00 93.00 184 GLN A CA 1
ATOM 1502 C C . GLN A 1 184 ? 14.280 -1.089 2.090 1.00 93.00 184 GLN A C 1
ATOM 1504 O O . GLN A 1 184 ? 14.619 -1.848 1.179 1.00 93.00 184 GLN A O 1
ATOM 1509 N N . GLU A 1 185 ? 14.145 -1.508 3.355 1.00 94.06 185 GLU A N 1
ATOM 1510 C CA . GLU A 1 185 ? 14.316 -2.911 3.763 1.00 94.06 185 GLU A CA 1
ATOM 1511 C C . GLU A 1 185 ? 13.321 -3.822 3.027 1.00 94.06 185 GLU A C 1
ATOM 1513 O O . GLU A 1 185 ? 13.711 -4.840 2.451 1.00 94.06 185 GLU A O 1
ATOM 1518 N N . GLU A 1 186 ? 12.053 -3.419 2.980 1.00 94.25 186 GLU A N 1
ATOM 1519 C CA . GLU A 1 186 ? 10.981 -4.122 2.280 1.00 94.25 186 GLU A CA 1
ATOM 1520 C C . GLU A 1 186 ? 11.245 -4.211 0.779 1.00 94.25 186 GLU A C 1
ATOM 1522 O O . GLU A 1 186 ? 11.186 -5.294 0.200 1.00 94.25 186 GLU A O 1
ATOM 1527 N N . THR A 1 187 ? 11.623 -3.097 0.152 1.00 95.56 187 THR A N 1
ATOM 1528 C CA . THR A 1 187 ? 11.981 -3.045 -1.270 1.00 95.56 187 THR A CA 1
ATOM 1529 C C . THR A 1 187 ? 13.091 -4.041 -1.574 1.00 95.56 187 THR A C 1
ATOM 1531 O O . THR A 1 187 ? 12.999 -4.804 -2.540 1.00 95.56 187 THR A O 1
ATOM 1534 N N . HIS A 1 188 ? 14.128 -4.081 -0.735 1.00 95.00 188 HIS A N 1
ATOM 1535 C CA . HIS A 1 188 ? 15.225 -5.026 -0.890 1.00 95.00 188 HIS A CA 1
ATOM 1536 C C . HIS A 1 188 ? 14.757 -6.476 -0.709 1.00 95.00 188 HIS A C 1
ATOM 1538 O O . HIS A 1 188 ? 15.102 -7.345 -1.515 1.00 95.00 188 HIS A O 1
ATOM 1544 N N . TRP A 1 189 ? 13.947 -6.734 0.319 1.00 95.56 189 TRP A N 1
ATOM 1545 C CA . TRP A 1 189 ? 13.398 -8.052 0.619 1.00 95.56 189 TRP A CA 1
ATOM 1546 C C . TRP A 1 189 ? 12.554 -8.577 -0.547 1.00 95.56 189 TRP A C 1
ATOM 1548 O O . TRP A 1 189 ? 12.873 -9.630 -1.098 1.00 95.56 189 TRP A O 1
ATOM 1558 N N . ILE A 1 190 ? 11.561 -7.807 -0.998 1.00 95.12 190 ILE A N 1
ATOM 1559 C CA . ILE A 1 190 ? 10.656 -8.154 -2.104 1.00 95.12 190 ILE A CA 1
ATOM 1560 C C . ILE A 1 190 ? 11.432 -8.336 -3.410 1.00 95.12 190 ILE A C 1
ATOM 1562 O O . ILE A 1 190 ? 11.255 -9.340 -4.107 1.00 95.12 190 ILE A O 1
ATOM 1566 N N . SER A 1 191 ? 12.352 -7.420 -3.722 1.00 93.81 191 SER A N 1
ATOM 1567 C CA . SER A 1 191 ? 13.160 -7.510 -4.942 1.00 93.81 191 SER A CA 1
ATOM 1568 C C . SER A 1 191 ? 13.961 -8.811 -5.002 1.00 93.81 191 SER A C 1
ATOM 1570 O O . SER A 1 191 ? 14.029 -9.443 -6.055 1.00 93.81 191 SER A O 1
ATOM 1572 N N . ASN A 1 192 ? 14.518 -9.271 -3.878 1.00 93.50 192 ASN A N 1
ATOM 1573 C CA . ASN A 1 192 ? 15.271 -10.525 -3.831 1.00 93.50 192 ASN A CA 1
ATOM 1574 C C . ASN A 1 192 ? 14.402 -11.768 -4.109 1.00 93.50 192 ASN A C 1
ATOM 1576 O O . ASN A 1 192 ? 14.926 -12.756 -4.627 1.00 93.50 192 ASN A O 1
ATOM 1580 N N . PHE A 1 193 ? 13.092 -11.732 -3.830 1.00 92.81 193 PHE A N 1
ATOM 1581 C CA . PHE A 1 193 ? 12.165 -12.813 -4.200 1.00 92.81 193 PHE A CA 1
ATOM 1582 C C . PHE A 1 193 ? 11.780 -12.789 -5.685 1.00 92.81 193 PHE A C 1
ATOM 1584 O O . PHE A 1 193 ? 11.607 -13.850 -6.291 1.00 92.81 193 PHE A O 1
ATOM 1591 N N . LEU A 1 194 ? 11.680 -11.600 -6.285 1.00 91.38 194 LEU A N 1
ATOM 1592 C CA . LEU A 1 194 ? 11.248 -11.430 -7.677 1.00 91.38 194 LEU A CA 1
ATOM 1593 C C . LEU A 1 194 ? 12.385 -11.596 -8.695 1.00 91.38 194 LEU A C 1
ATOM 1595 O O . LEU A 1 194 ? 12.177 -12.164 -9.771 1.00 91.38 194 LEU A O 1
ATOM 1599 N N . LEU A 1 195 ? 13.601 -11.154 -8.362 1.00 90.19 195 LEU A N 1
ATOM 1600 C CA . LEU A 1 195 ? 14.761 -11.178 -9.264 1.00 90.19 195 LEU A CA 1
ATOM 1601 C C . LEU A 1 195 ? 15.055 -12.568 -9.874 1.00 90.19 195 LEU A C 1
ATOM 1603 O O . LEU A 1 195 ? 15.240 -12.645 -11.095 1.00 90.19 195 LEU A O 1
ATOM 1607 N N . PRO A 1 196 ? 15.037 -13.685 -9.112 1.00 89.50 196 PRO A N 1
ATOM 1608 C CA . PRO A 1 196 ? 15.280 -15.017 -9.670 1.00 89.50 196 PRO A CA 1
ATOM 1609 C C . PRO A 1 196 ? 14.258 -15.439 -10.734 1.00 89.50 196 PRO A C 1
ATOM 1611 O O . PRO A 1 196 ? 14.585 -16.223 -11.627 1.00 89.50 196 PRO A O 1
ATOM 1614 N N . LYS A 1 197 ? 13.025 -14.921 -10.657 1.00 88.38 197 LYS A N 1
ATOM 1615 C CA . LYS A 1 197 ? 11.945 -15.236 -11.602 1.00 88.38 197 LYS A CA 1
ATOM 1616 C C . LYS A 1 197 ? 12.075 -14.458 -12.910 1.00 88.38 197 LYS A C 1
ATOM 1618 O O . LYS A 1 197 ? 11.698 -14.974 -13.959 1.00 88.38 197 LYS A O 1
ATOM 1623 N N . LYS A 1 198 ? 12.626 -13.241 -12.861 1.00 83.00 198 LYS A N 1
ATOM 1624 C CA . LYS A 1 198 ? 12.683 -12.319 -14.004 1.00 83.00 198 LYS A CA 1
ATOM 1625 C C . LYS A 1 198 ? 13.854 -12.532 -14.959 1.00 83.00 198 LYS A C 1
ATOM 1627 O O . LYS A 1 198 ? 13.737 -12.139 -16.113 1.00 83.00 198 LYS A O 1
ATOM 1632 N N . ARG A 1 199 ? 14.942 -13.179 -14.516 1.00 82.69 199 ARG A N 1
ATOM 1633 C CA . ARG A 1 199 ? 16.161 -13.404 -15.326 1.00 82.69 199 ARG A CA 1
ATOM 1634 C C . ARG A 1 199 ? 16.655 -12.119 -16.017 1.00 82.69 199 ARG A C 1
ATOM 1636 O O . ARG A 1 199 ? 16.896 -12.119 -17.220 1.00 82.69 199 ARG A O 1
ATOM 1643 N N . LEU A 1 200 ? 16.760 -11.032 -15.253 1.00 84.25 200 LEU A N 1
ATOM 1644 C CA . LEU A 1 200 ? 17.236 -9.740 -15.752 1.00 84.25 200 LEU A CA 1
ATOM 1645 C C . LEU A 1 200 ? 18.759 -9.722 -15.906 1.00 84.25 200 LEU A C 1
ATOM 1647 O O . LEU A 1 200 ? 19.478 -10.400 -15.165 1.00 84.25 200 LEU A O 1
ATOM 1651 N N . ASP A 1 201 ? 19.233 -8.901 -16.841 1.00 86.06 201 ASP A N 1
ATOM 1652 C CA . ASP A 1 201 ? 20.646 -8.555 -16.952 1.00 86.06 201 ASP A CA 1
ATOM 1653 C C . ASP A 1 201 ? 21.109 -7.782 -15.714 1.00 86.06 201 ASP A C 1
ATOM 1655 O O . ASP A 1 201 ? 20.325 -7.096 -15.055 1.00 86.06 201 ASP A O 1
ATOM 1659 N N . ARG A 1 202 ? 22.403 -7.893 -15.388 1.00 86.12 202 ARG A N 1
ATOM 1660 C CA . ARG A 1 202 ? 22.975 -7.305 -14.164 1.00 86.12 202 ARG A CA 1
ATOM 1661 C C . ARG A 1 202 ? 22.777 -5.793 -14.082 1.00 86.12 202 ARG A C 1
ATOM 1663 O O . ARG A 1 202 ? 22.578 -5.283 -12.985 1.00 86.12 202 ARG A O 1
ATOM 1670 N N . ASP A 1 203 ? 22.780 -5.122 -15.226 1.00 87.31 203 ASP A N 1
ATOM 1671 C CA . ASP A 1 203 ? 22.669 -3.666 -15.320 1.00 87.31 203 ASP A CA 1
ATOM 1672 C C . ASP A 1 203 ? 21.240 -3.177 -15.015 1.00 87.31 203 ASP A C 1
ATOM 1674 O O . ASP A 1 203 ? 21.051 -2.062 -14.542 1.00 87.31 203 ASP A O 1
ATOM 1678 N N . LEU A 1 204 ? 20.232 -4.044 -15.182 1.00 87.69 204 LEU A N 1
ATOM 1679 C CA . LEU A 1 204 ? 18.820 -3.739 -14.919 1.00 87.69 204 LEU A CA 1
ATOM 1680 C C . LEU A 1 204 ? 18.368 -4.109 -13.498 1.00 87.69 204 LEU A C 1
ATOM 1682 O O . LEU A 1 204 ? 17.222 -3.848 -13.133 1.00 87.69 204 LEU A O 1
ATOM 1686 N N . VAL A 1 205 ? 19.241 -4.708 -12.681 1.00 89.81 205 VAL A N 1
ATOM 1687 C CA . VAL A 1 205 ? 18.897 -5.135 -11.314 1.00 89.81 205 VAL A CA 1
ATOM 1688 C C . VAL A 1 205 ? 18.624 -3.945 -10.398 1.00 89.81 205 VAL A C 1
ATOM 1690 O O . VAL A 1 205 ? 17.681 -3.994 -9.608 1.00 89.81 205 VAL A O 1
ATOM 1693 N N . GLU A 1 206 ? 19.429 -2.888 -10.490 1.00 91.19 206 GLU A N 1
ATOM 1694 C CA . GLU A 1 206 ? 19.257 -1.712 -9.633 1.00 91.19 206 GLU A CA 1
ATOM 1695 C C . GLU A 1 206 ? 18.040 -0.870 -10.050 1.00 91.19 206 GLU A C 1
ATOM 1697 O O . GLU A 1 206 ? 17.183 -0.643 -9.196 1.00 91.19 206 GLU A O 1
ATOM 1702 N N . PRO A 1 207 ? 17.836 -0.554 -11.348 1.00 91.88 207 PRO A N 1
ATOM 1703 C CA . PRO A 1 207 ? 16.588 0.058 -11.806 1.00 91.88 207 PRO A CA 1
ATOM 1704 C C . PRO A 1 207 ? 15.340 -0.747 -11.430 1.00 91.88 207 PRO A C 1
ATOM 1706 O O . PRO A 1 207 ? 14.307 -0.186 -11.078 1.00 91.88 207 PRO A O 1
ATOM 1709 N N . PHE A 1 208 ? 15.422 -2.080 -11.459 1.00 92.56 208 PHE A N 1
ATOM 1710 C CA . PHE A 1 208 ? 14.317 -2.934 -11.030 1.00 92.56 208 PHE A CA 1
ATOM 1711 C C . PHE A 1 208 ? 13.959 -2.722 -9.556 1.00 92.56 208 PHE A C 1
ATOM 1713 O O . PHE A 1 208 ? 12.777 -2.632 -9.225 1.00 92.56 208 PHE A O 1
ATOM 1720 N N . ARG A 1 209 ? 14.957 -2.607 -8.675 1.00 93.38 209 ARG A N 1
ATOM 1721 C CA . ARG A 1 209 ? 14.734 -2.328 -7.248 1.00 93.38 209 ARG A CA 1
ATOM 1722 C C . ARG A 1 209 ? 14.096 -0.962 -7.031 1.00 93.38 209 ARG A C 1
ATOM 1724 O O . ARG A 1 209 ? 13.165 -0.861 -6.238 1.00 93.38 209 ARG A O 1
ATOM 1731 N N . GLU A 1 210 ? 14.547 0.059 -7.755 1.00 93.12 210 GLU A N 1
ATOM 1732 C CA . GLU A 1 210 ? 13.961 1.404 -7.690 1.00 93.12 210 GLU A CA 1
ATOM 1733 C C . GLU A 1 210 ? 12.482 1.389 -8.094 1.00 93.12 210 GLU A C 1
ATOM 1735 O O . GLU A 1 210 ? 11.629 1.919 -7.381 1.00 93.12 210 GLU A O 1
ATOM 1740 N N . VAL A 1 211 ? 12.156 0.696 -9.189 1.00 93.56 211 VAL A N 1
ATOM 1741 C CA . VAL A 1 211 ? 10.776 0.540 -9.661 1.00 93.56 211 VAL A CA 1
ATOM 1742 C C . VAL A 1 211 ? 9.903 -0.201 -8.638 1.00 93.56 211 VAL A C 1
ATOM 1744 O O . VAL A 1 211 ? 8.775 0.222 -8.383 1.00 93.56 211 VAL A O 1
ATOM 1747 N N . VAL A 1 212 ? 10.408 -1.265 -7.999 1.00 94.62 212 VAL A N 1
ATOM 1748 C CA . VAL A 1 212 ? 9.690 -1.948 -6.902 1.00 94.62 212 VAL A CA 1
ATOM 1749 C C . VAL A 1 212 ? 9.446 -0.991 -5.730 1.00 94.62 212 VAL A C 1
ATOM 1751 O O . VAL A 1 212 ? 8.339 -0.963 -5.193 1.00 94.62 212 VAL A O 1
ATOM 1754 N N . GLY A 1 213 ? 10.430 -0.163 -5.371 1.00 94.56 213 GLY A N 1
ATOM 1755 C CA . GLY A 1 213 ? 10.286 0.844 -4.317 1.00 94.56 213 GLY A CA 1
ATOM 1756 C C . GLY A 1 213 ? 9.226 1.901 -4.640 1.00 94.56 213 GLY A C 1
ATOM 1757 O O . GLY A 1 213 ? 8.409 2.241 -3.784 1.00 94.56 213 GLY A O 1
ATOM 1758 N N . HIS A 1 214 ? 9.169 2.378 -5.887 1.00 94.19 214 HIS A N 1
ATOM 1759 C CA . HIS A 1 214 ? 8.108 3.284 -6.337 1.00 94.19 214 HIS A CA 1
ATOM 1760 C C . HIS A 1 214 ? 6.722 2.646 -6.238 1.00 94.19 214 HIS A C 1
ATOM 1762 O O . HIS A 1 214 ? 5.787 3.283 -5.757 1.00 94.19 214 HIS A O 1
ATOM 1768 N N . VAL A 1 215 ? 6.592 1.381 -6.639 1.00 94.75 215 VAL A N 1
ATOM 1769 C CA . VAL A 1 215 ? 5.333 0.636 -6.530 1.00 94.75 215 VAL A CA 1
ATOM 1770 C C . VAL A 1 215 ? 4.899 0.485 -5.073 1.00 94.75 215 VAL A C 1
ATOM 1772 O O . VAL A 1 215 ? 3.738 0.740 -4.762 1.00 94.75 215 VAL A O 1
ATOM 1775 N N . LEU A 1 216 ? 5.816 0.126 -4.172 1.00 94.06 216 LEU A N 1
ATOM 1776 C CA . LEU A 1 216 ? 5.513 0.016 -2.743 1.00 94.06 216 LEU A CA 1
ATOM 1777 C C . LEU A 1 216 ? 5.084 1.355 -2.150 1.00 94.06 216 LEU A C 1
ATOM 1779 O O . LEU A 1 216 ? 4.114 1.402 -1.400 1.00 94.06 216 LEU A O 1
ATOM 1783 N N . ARG A 1 217 ? 5.729 2.457 -2.547 1.00 93.56 217 ARG A N 1
ATOM 1784 C CA . ARG A 1 217 ? 5.300 3.803 -2.156 1.00 93.56 217 ARG A CA 1
ATOM 1785 C C . ARG A 1 217 ? 3.874 4.100 -2.629 1.00 93.56 217 ARG A C 1
ATOM 1787 O O . ARG A 1 217 ? 3.068 4.579 -1.836 1.00 93.56 217 ARG A O 1
ATOM 1794 N N . PHE A 1 218 ? 3.537 3.771 -3.876 1.00 94.81 218 PHE A N 1
ATOM 1795 C CA . PHE A 1 218 ? 2.174 3.953 -4.384 1.00 94.81 218 PHE A CA 1
ATOM 1796 C C . PHE A 1 218 ? 1.139 3.139 -3.601 1.00 94.81 218 PHE A C 1
ATOM 1798 O O . PHE A 1 218 ? 0.044 3.635 -3.371 1.00 94.81 218 PHE A O 1
ATOM 1805 N N . MET A 1 219 ? 1.469 1.920 -3.166 1.00 92.75 219 MET A N 1
ATOM 1806 C CA . MET A 1 219 ? 0.538 1.066 -2.417 1.00 92.75 219 MET A CA 1
ATOM 1807 C C . MET A 1 219 ? 0.427 1.427 -0.929 1.00 92.75 219 MET A C 1
ATOM 1809 O O . MET A 1 219 ? -0.654 1.322 -0.351 1.00 92.75 219 MET A O 1
ATOM 1813 N N . ASN A 1 220 ? 1.541 1.776 -0.283 1.00 89.88 220 ASN A N 1
ATOM 1814 C CA . ASN A 1 220 ? 1.618 1.927 1.172 1.00 89.88 220 ASN A CA 1
ATOM 1815 C C . ASN A 1 220 ? 1.472 3.370 1.649 1.00 89.88 220 ASN A C 1
ATOM 1817 O O . ASN A 1 220 ? 1.057 3.560 2.785 1.00 89.88 220 ASN A O 1
ATOM 1821 N N . VAL A 1 221 ? 1.820 4.354 0.814 1.00 89.94 221 VAL A N 1
ATOM 1822 C CA . VAL A 1 221 ? 1.763 5.781 1.171 1.00 89.94 221 VAL A CA 1
ATOM 1823 C C . VAL A 1 221 ? 0.634 6.489 0.433 1.00 89.94 221 VAL A C 1
ATOM 1825 O O . VAL A 1 221 ? -0.113 7.237 1.042 1.00 89.94 221 VAL A O 1
ATOM 1828 N N . GLU A 1 222 ? 0.509 6.265 -0.877 1.00 92.00 222 GLU A N 1
ATOM 1829 C CA . GLU A 1 222 ? -0.549 6.891 -1.691 1.00 92.00 222 GLU A CA 1
ATOM 1830 C C . GLU A 1 222 ? -1.816 6.025 -1.786 1.00 92.00 222 GLU A C 1
ATOM 1832 O O . GLU A 1 222 ? -2.787 6.431 -2.416 1.00 92.00 222 GLU A O 1
ATOM 1837 N N . GLU A 1 223 ? -1.785 4.819 -1.208 1.00 93.69 223 GLU A N 1
ATOM 1838 C CA . GLU A 1 223 ? -2.914 3.880 -1.120 1.00 93.69 223 GLU A CA 1
ATOM 1839 C C . GLU A 1 223 ? -3.597 3.587 -2.466 1.00 93.69 223 GLU A C 1
ATOM 1841 O O . GLU A 1 223 ? -4.773 3.241 -2.549 1.00 93.69 223 GLU A O 1
ATOM 1846 N N . LEU A 1 224 ? -2.820 3.646 -3.549 1.00 94.69 224 LEU A N 1
ATOM 1847 C CA . LEU A 1 224 ? -3.290 3.408 -4.904 1.00 94.69 224 LEU A CA 1
ATOM 1848 C C . LEU A 1 224 ? -3.416 1.912 -5.178 1.00 94.69 224 LEU A C 1
ATOM 1850 O O . LEU A 1 224 ? -2.508 1.121 -4.905 1.00 94.69 224 LEU A O 1
ATOM 1854 N N . GLU A 1 225 ? -4.523 1.515 -5.801 1.00 94.00 225 GLU A N 1
ATOM 1855 C CA . GLU A 1 225 ? -4.711 0.129 -6.217 1.00 94.00 225 GLU A CA 1
ATOM 1856 C C . GLU A 1 225 ? -3.864 -0.239 -7.444 1.00 94.00 225 GLU A C 1
ATOM 1858 O O . GLU A 1 225 ? -3.593 0.578 -8.328 1.00 94.00 225 GLU A O 1
ATOM 1863 N N . ILE A 1 226 ? -3.529 -1.526 -7.564 1.00 93.75 226 ILE A N 1
ATOM 1864 C CA . ILE A 1 226 ? -2.769 -2.071 -8.701 1.00 93.75 226 ILE A CA 1
ATOM 1865 C C . ILE A 1 226 ? -3.372 -1.705 -10.068 1.00 93.75 226 ILE A C 1
ATOM 1867 O O . ILE A 1 226 ? -2.611 -1.271 -10.941 1.00 93.75 226 ILE A O 1
ATOM 1871 N N . PRO A 1 227 ? -4.698 -1.824 -10.303 1.00 93.69 227 PRO A N 1
ATOM 1872 C CA . PRO A 1 227 ? -5.279 -1.396 -11.569 1.00 93.69 227 PRO A CA 1
ATOM 1873 C C . PRO A 1 227 ? -5.029 0.089 -11.840 1.00 93.69 227 PRO A C 1
ATOM 1875 O O . PRO A 1 227 ? -4.684 0.442 -12.963 1.00 93.69 227 PRO A O 1
ATOM 1878 N N . PHE A 1 228 ? -5.125 0.958 -10.833 1.00 94.62 228 PHE A N 1
ATOM 1879 C CA . PHE A 1 228 ? -4.876 2.387 -11.010 1.00 94.62 228 PHE A CA 1
ATOM 1880 C C . PHE A 1 228 ? -3.414 2.666 -11.377 1.00 94.62 228 PHE A C 1
ATOM 1882 O O . PHE A 1 228 ? -3.151 3.384 -12.344 1.00 94.62 228 PHE A O 1
ATOM 1889 N N . ILE A 1 229 ? -2.464 2.041 -10.673 1.00 93.62 229 ILE A N 1
ATOM 1890 C CA . ILE A 1 229 ? -1.024 2.158 -10.958 1.00 93.62 229 ILE A CA 1
ATOM 1891 C C . ILE A 1 229 ? -0.733 1.726 -12.405 1.00 93.62 229 ILE A C 1
ATOM 1893 O O . ILE A 1 229 ? -0.042 2.424 -13.149 1.00 93.62 229 ILE A O 1
ATOM 1897 N N . LEU A 1 230 ? -1.324 0.612 -12.848 1.00 91.69 230 LEU A N 1
ATOM 1898 C CA . LEU A 1 230 ? -1.143 0.092 -14.204 1.00 91.69 230 LEU A CA 1
ATOM 1899 C C . LEU A 1 230 ? -1.686 1.000 -15.300 1.00 91.69 230 LEU A C 1
ATOM 1901 O O . LEU A 1 230 ? -1.178 0.920 -16.415 1.00 91.69 230 LEU A O 1
ATOM 1905 N N . HIS A 1 231 ? -2.715 1.805 -15.035 1.00 92.50 231 HIS A N 1
ATOM 1906 C CA . HIS A 1 231 ? -3.311 2.681 -16.044 1.00 92.50 231 HIS A CA 1
ATOM 1907 C C . HIS A 1 231 ? -2.694 4.083 -16.026 1.00 92.50 231 HIS A C 1
ATOM 1909 O O . HIS A 1 231 ? -2.369 4.596 -17.095 1.00 92.50 231 HIS A O 1
ATOM 1915 N N . ASN A 1 232 ? -2.463 4.644 -14.835 1.00 93.81 232 ASN A N 1
ATOM 1916 C CA . ASN A 1 232 ? -2.147 6.062 -14.627 1.00 93.81 232 ASN A CA 1
ATOM 1917 C C . ASN A 1 232 ? -0.704 6.340 -14.168 1.00 93.81 232 ASN A C 1
ATOM 1919 O O . ASN A 1 232 ? -0.322 7.502 -14.026 1.00 93.81 232 ASN A O 1
ATOM 1923 N N . ARG A 1 233 ? 0.098 5.300 -13.894 1.00 91.94 233 ARG A N 1
ATOM 1924 C CA . ARG A 1 233 ? 1.495 5.411 -13.421 1.00 91.94 233 ARG A CA 1
ATOM 1925 C C . ARG A 1 233 ? 2.450 4.485 -14.187 1.00 91.94 233 ARG A C 1
ATOM 1927 O O . ARG A 1 233 ? 3.448 4.022 -13.642 1.00 91.94 233 ARG A O 1
ATOM 1934 N N . LYS A 1 234 ? 2.156 4.220 -15.465 1.00 88.81 234 LYS A N 1
ATOM 1935 C CA . LYS A 1 234 ? 2.937 3.312 -16.331 1.00 88.81 234 LYS A CA 1
ATOM 1936 C C . LYS A 1 234 ? 4.397 3.729 -16.483 1.00 88.81 234 LYS A C 1
ATOM 1938 O O . LYS A 1 234 ? 5.251 2.854 -16.582 1.00 88.81 234 LYS A O 1
ATOM 1943 N N . ASP A 1 235 ? 4.663 5.030 -16.474 1.00 89.94 235 ASP A N 1
ATOM 1944 C CA . ASP A 1 235 ? 5.999 5.587 -16.702 1.00 89.94 235 ASP A CA 1
ATOM 1945 C C . ASP A 1 235 ? 6.984 5.151 -15.610 1.00 89.94 235 ASP A C 1
ATOM 1947 O O . ASP A 1 235 ? 8.134 4.843 -15.895 1.00 89.94 235 ASP A O 1
ATOM 1951 N N . TYR A 1 236 ? 6.505 4.982 -14.373 1.00 90.19 236 TYR A N 1
ATOM 1952 C CA . TYR A 1 236 ? 7.311 4.486 -13.254 1.00 90.19 236 TYR A CA 1
ATOM 1953 C C . TYR A 1 236 ? 7.635 2.989 -13.345 1.00 90.19 236 TYR A C 1
ATOM 1955 O O . TYR A 1 236 ? 8.433 2.498 -12.557 1.00 90.19 236 TYR A O 1
ATOM 1963 N N . LEU A 1 237 ? 7.015 2.243 -14.267 1.00 89.00 237 LEU A N 1
ATOM 1964 C CA . LEU A 1 237 ? 7.254 0.806 -14.467 1.00 89.00 237 LEU A CA 1
ATOM 1965 C C . LEU A 1 237 ? 8.257 0.519 -15.597 1.00 89.00 237 LEU A C 1
ATOM 1967 O O . LEU A 1 237 ? 8.616 -0.643 -15.831 1.00 89.00 237 LEU A O 1
ATOM 1971 N N . ILE A 1 238 ? 8.652 1.555 -16.339 1.00 88.31 238 ILE A N 1
ATOM 1972 C CA . ILE A 1 238 ? 9.509 1.473 -17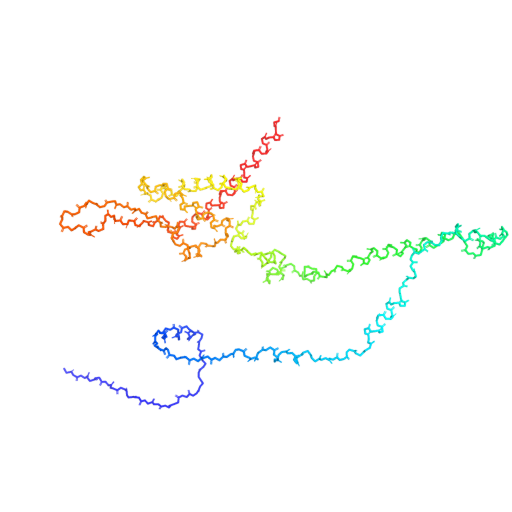.518 1.00 88.31 238 ILE A CA 1
ATOM 1973 C C . ILE A 1 238 ? 10.840 2.137 -17.180 1.00 88.31 238 ILE A C 1
ATOM 1975 O O . ILE A 1 238 ? 10.878 3.260 -16.693 1.00 88.31 238 ILE A O 1
ATOM 1979 N N . HIS A 1 239 ? 11.938 1.439 -17.456 1.00 87.25 239 HIS A N 1
ATOM 1980 C CA . HIS A 1 239 ? 13.272 2.009 -17.353 1.00 87.25 239 HIS A CA 1
ATOM 1981 C C . HIS A 1 239 ? 13.782 2.391 -18.739 1.00 87.25 239 HIS A C 1
ATOM 1983 O O . HIS A 1 239 ? 13.822 1.551 -19.644 1.00 87.25 239 HIS A O 1
ATO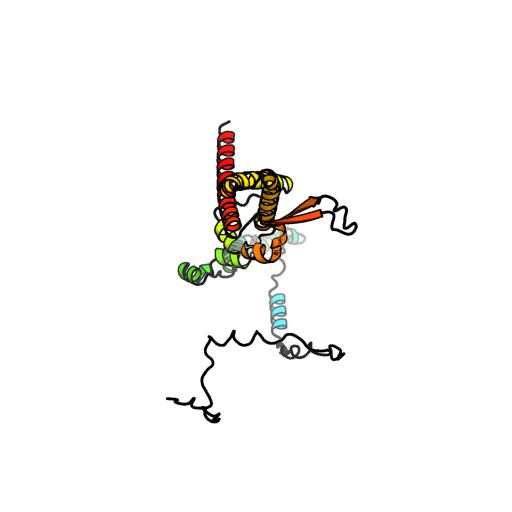M 1989 N N . GLU A 1 240 ? 14.168 3.654 -18.896 1.00 86.62 240 GLU A N 1
ATOM 1990 C CA . GLU A 1 240 ? 14.720 4.202 -20.131 1.00 86.62 240 GLU A CA 1
ATOM 1991 C C . GLU A 1 240 ? 16.236 4.371 -20.010 1.00 86.62 240 GLU A C 1
ATOM 1993 O O . GLU A 1 240 ? 16.724 5.180 -19.222 1.00 86.62 240 GLU A O 1
ATOM 1998 N N . GLU A 1 241 ? 16.986 3.646 -20.836 1.00 83.62 241 GLU A N 1
ATOM 1999 C CA . GLU A 1 241 ? 18.436 3.786 -20.941 1.00 83.62 241 GLU A CA 1
ATOM 2000 C C . GLU A 1 241 ? 18.805 4.524 -22.236 1.00 83.62 241 GLU A C 1
ATOM 2002 O O . GLU A 1 241 ? 18.345 4.173 -23.325 1.00 83.62 241 GLU A O 1
ATOM 2007 N N . ARG A 1 242 ? 19.659 5.552 -22.141 1.00 81.62 242 ARG A N 1
ATOM 2008 C CA . ARG A 1 242 ? 20.192 6.272 -23.309 1.00 81.62 242 ARG A CA 1
ATOM 2009 C C . ARG A 1 242 ? 21.523 5.661 -23.721 1.00 81.62 242 ARG A C 1
ATOM 2011 O O . ARG A 1 242 ? 22.560 5.977 -23.143 1.00 81.62 242 ARG A O 1
ATOM 2018 N N . VAL A 1 243 ? 21.498 4.817 -24.742 1.00 80.62 243 VAL A N 1
ATOM 2019 C CA . VAL A 1 243 ? 22.695 4.158 -25.264 1.00 80.62 243 VAL A CA 1
ATOM 2020 C C . VAL A 1 243 ? 23.339 5.051 -26.328 1.00 80.62 243 VAL A C 1
ATOM 2022 O O . VAL A 1 243 ? 22.677 5.392 -27.308 1.00 80.62 243 VAL A O 1
ATOM 2025 N N . PRO A 1 244 ? 24.613 5.456 -26.184 1.00 76.75 244 PRO A N 1
ATOM 2026 C CA . PRO A 1 244 ? 25.288 6.263 -27.194 1.00 76.75 244 PRO A CA 1
ATOM 2027 C C . PRO A 1 244 ? 25.477 5.458 -28.485 1.00 76.75 244 PRO A C 1
ATOM 2029 O O . PRO A 1 244 ? 25.978 4.331 -28.471 1.00 76.75 244 PRO A O 1
ATOM 2032 N N . LEU A 1 245 ? 25.086 6.048 -29.612 1.00 77.50 245 LEU A N 1
ATOM 2033 C CA . LEU A 1 245 ? 25.314 5.489 -30.940 1.00 77.50 245 LEU A CA 1
ATOM 2034 C C . LEU A 1 245 ? 26.709 5.889 -31.428 1.00 77.50 245 LEU A C 1
ATOM 2036 O O . LEU A 1 245 ? 27.191 6.994 -31.170 1.00 77.50 245 LEU A O 1
ATOM 2040 N N . SER A 1 246 ? 27.376 4.986 -32.151 1.00 74.19 246 SER A N 1
ATOM 2041 C CA . SER A 1 246 ? 28.638 5.332 -32.809 1.00 74.19 246 SER A CA 1
ATOM 2042 C C . SER A 1 246 ? 28.368 6.418 -33.861 1.00 74.19 246 SER A C 1
ATOM 2044 O O . SER A 1 246 ? 27.453 6.231 -34.668 1.00 74.19 246 SER A O 1
ATOM 2046 N N . PRO A 1 247 ? 29.118 7.539 -33.872 1.00 70.38 247 PRO A N 1
ATOM 2047 C CA . PRO A 1 247 ? 28.884 8.626 -34.817 1.00 70.38 247 PRO A CA 1
ATOM 2048 C C . PRO A 1 247 ? 28.962 8.106 -36.252 1.00 70.38 247 PRO A C 1
ATOM 2050 O O . PRO A 1 247 ? 29.996 7.569 -36.654 1.00 70.38 247 PRO A O 1
ATOM 2053 N N . ASN A 1 248 ? 27.880 8.247 -37.022 1.00 70.94 248 ASN A N 1
ATOM 2054 C CA . ASN A 1 248 ? 27.864 7.833 -38.419 1.00 70.94 248 ASN A CA 1
ATOM 2055 C C . ASN A 1 248 ? 28.670 8.847 -39.252 1.00 70.94 248 ASN A C 1
ATOM 2057 O O . ASN A 1 248 ? 28.247 9.997 -39.367 1.00 70.94 248 ASN A O 1
ATOM 2061 N N . PRO A 1 249 ? 29.800 8.462 -39.875 1.00 72.06 249 PRO A N 1
ATOM 2062 C CA . PRO A 1 249 ? 30.622 9.400 -40.642 1.00 72.06 249 PRO A CA 1
ATOM 2063 C C . PRO A 1 249 ? 29.909 10.000 -41.863 1.00 72.06 249 PRO A C 1
ATOM 2065 O O . PRO A 1 249 ? 30.369 11.002 -42.403 1.00 72.06 249 PRO A O 1
ATOM 2068 N N . ASN A 1 250 ? 28.811 9.381 -42.309 1.00 77.19 250 ASN A N 1
ATOM 2069 C CA . ASN A 1 250 ? 28.063 9.773 -43.503 1.00 77.19 250 ASN A CA 1
ATOM 2070 C C . ASN A 1 250 ? 26.823 10.632 -43.216 1.00 77.19 250 ASN A C 1
ATOM 2072 O O . ASN A 1 250 ? 26.211 11.113 -44.166 1.00 77.19 250 ASN A O 1
ATOM 2076 N N . ASP A 1 251 ? 26.445 10.810 -41.949 1.00 74.75 251 ASP A N 1
ATOM 2077 C CA . ASP A 1 251 ? 25.274 11.598 -41.564 1.00 74.75 251 ASP A CA 1
ATOM 2078 C C . ASP A 1 251 ? 25.551 12.357 -40.253 1.00 74.75 251 ASP A C 1
ATOM 2080 O O . ASP A 1 251 ? 25.412 11.788 -39.166 1.00 74.75 251 ASP A O 1
ATOM 2084 N N . PRO A 1 252 ? 26.014 13.619 -40.337 1.00 73.19 252 PRO A N 1
ATOM 2085 C CA . PRO A 1 252 ? 26.379 14.414 -39.168 1.00 73.19 252 PRO A CA 1
ATOM 2086 C C . PRO A 1 252 ? 25.177 14.861 -38.321 1.00 73.19 252 PRO A C 1
ATOM 2088 O O . PRO A 1 252 ? 25.391 15.261 -37.177 1.00 73.19 252 PRO A O 1
ATOM 2091 N N . ASP A 1 253 ? 23.946 14.770 -38.842 1.00 76.81 253 ASP A N 1
ATOM 2092 C CA . ASP A 1 253 ? 22.710 15.117 -38.122 1.00 76.81 253 ASP A CA 1
ATOM 2093 C C . ASP A 1 253 ? 22.020 13.890 -37.492 1.00 76.81 253 ASP A C 1
ATOM 2095 O O . ASP A 1 253 ? 20.957 14.009 -36.875 1.00 76.81 253 ASP A O 1
ATOM 2099 N N . ALA A 1 254 ? 22.615 12.697 -37.610 1.00 74.31 254 ALA A N 1
ATOM 2100 C CA . ALA A 1 254 ? 22.063 11.486 -37.018 1.00 74.31 254 ALA A CA 1
ATOM 2101 C C . ALA A 1 254 ? 21.981 11.584 -35.476 1.00 74.31 254 ALA A C 1
ATOM 2103 O O . ALA A 1 254 ? 22.881 12.133 -34.827 1.00 74.31 254 ALA A O 1
ATOM 2104 N N . PRO A 1 255 ? 20.926 11.020 -34.853 1.00 76.56 255 PRO A N 1
ATOM 2105 C CA . PRO A 1 255 ? 20.775 11.030 -33.403 1.00 76.56 255 PRO A CA 1
ATOM 2106 C C . PRO A 1 255 ? 21.965 10.344 -32.724 1.00 76.56 255 PRO A C 1
ATOM 2108 O O . PRO A 1 255 ? 22.333 9.218 -33.048 1.00 76.56 255 PRO A O 1
ATOM 2111 N N . GLN A 1 256 ? 22.557 11.035 -31.749 1.00 76.50 256 GLN A N 1
ATOM 2112 C CA . GLN A 1 256 ? 23.760 10.577 -31.041 1.00 76.50 256 GLN A CA 1
ATOM 2113 C C . GLN A 1 256 ? 23.478 9.473 -30.009 1.00 76.50 256 GLN A C 1
ATOM 2115 O O . GLN A 1 256 ? 24.409 8.834 -29.526 1.00 76.50 256 GLN A O 1
ATOM 2120 N N . HIS A 1 257 ? 22.211 9.254 -29.647 1.00 79.06 257 HIS A N 1
ATOM 2121 C CA . HIS A 1 257 ? 21.804 8.290 -28.627 1.00 79.06 257 HIS A CA 1
ATOM 2122 C C . HIS A 1 257 ? 20.532 7.558 -29.066 1.00 79.06 257 HIS A C 1
ATOM 2124 O O . HIS A 1 257 ? 19.608 8.176 -29.595 1.00 79.06 257 HIS A O 1
ATOM 2130 N N . GLU A 1 258 ? 20.478 6.256 -28.809 1.00 81.88 258 GLU A N 1
ATOM 2131 C CA . GLU A 1 258 ? 19.285 5.420 -28.912 1.00 81.88 258 GLU A CA 1
ATOM 2132 C C . GLU A 1 258 ? 18.648 5.295 -27.522 1.00 81.88 258 GLU A C 1
ATOM 2134 O O . GLU A 1 258 ? 19.340 5.006 -26.545 1.00 81.88 258 GLU A O 1
ATOM 2139 N N . ILE A 1 259 ? 17.337 5.519 -27.412 1.00 83.25 259 ILE A N 1
ATOM 2140 C CA . ILE A 1 259 ? 16.606 5.315 -26.155 1.00 83.25 259 ILE A CA 1
ATOM 2141 C C . ILE A 1 259 ? 16.089 3.879 -26.140 1.00 83.25 259 ILE A C 1
ATOM 2143 O O . ILE A 1 259 ? 15.219 3.517 -26.932 1.00 83.25 259 ILE A O 1
ATOM 2147 N N . LYS A 1 260 ? 16.610 3.062 -25.226 1.00 82.25 260 LYS A N 1
ATOM 2148 C CA . LYS A 1 260 ? 16.120 1.710 -24.967 1.00 82.25 260 LYS A CA 1
ATOM 2149 C C . LYS A 1 260 ? 15.190 1.742 -23.766 1.00 82.25 260 LYS A C 1
ATOM 2151 O O . LYS A 1 260 ? 15.632 1.805 -22.624 1.00 82.25 260 LYS A O 1
ATOM 2156 N N . ALA A 1 261 ? 13.891 1.695 -24.037 1.00 85.19 261 ALA A N 1
ATOM 2157 C CA . ALA A 1 261 ? 12.875 1.540 -23.008 1.00 85.19 261 ALA A CA 1
ATOM 2158 C C . ALA A 1 261 ? 12.654 0.047 -22.724 1.00 85.19 261 ALA A C 1
ATOM 2160 O O . ALA A 1 261 ? 12.275 -0.719 -23.614 1.00 85.19 261 ALA A O 1
ATOM 2161 N N . SER A 1 262 ? 12.879 -0.372 -21.481 1.00 83.94 262 SER A N 1
ATOM 2162 C CA . SER A 1 262 ? 12.628 -1.734 -21.013 1.00 83.94 262 SER A CA 1
ATOM 2163 C C . SER A 1 262 ? 11.529 -1.728 -19.953 1.00 83.94 262 SER A C 1
ATOM 2165 O O . SER A 1 262 ? 11.590 -1.009 -18.956 1.00 83.94 262 SER A O 1
ATOM 2167 N N . ARG A 1 263 ? 10.474 -2.520 -20.170 1.00 86.69 263 ARG A N 1
ATOM 2168 C CA . ARG A 1 263 ? 9.403 -2.675 -19.180 1.00 86.69 263 ARG A CA 1
ATOM 2169 C C . ARG A 1 263 ? 9.832 -3.695 -18.131 1.00 86.69 263 ARG A C 1
ATOM 2171 O O . ARG A 1 263 ? 9.912 -4.883 -18.436 1.00 86.69 263 ARG A O 1
ATOM 2178 N N . LEU A 1 264 ? 10.061 -3.232 -16.904 1.00 88.12 264 LEU A N 1
ATOM 2179 C CA . LEU A 1 264 ? 10.607 -4.060 -15.826 1.00 88.12 264 LEU A CA 1
ATOM 2180 C C . LEU A 1 264 ? 9.525 -4.849 -15.077 1.00 88.12 264 LEU A C 1
ATOM 2182 O O . LEU A 1 264 ? 9.741 -6.010 -14.721 1.00 88.12 264 LEU A O 1
ATOM 2186 N N . LEU A 1 265 ? 8.339 -4.254 -14.902 1.00 90.75 265 LEU A N 1
ATOM 2187 C CA . LEU A 1 265 ? 7.201 -4.880 -14.223 1.00 90.75 265 LEU A CA 1
ATOM 2188 C C . LEU A 1 265 ? 5.983 -5.062 -15.144 1.00 90.75 265 LEU A C 1
ATOM 2190 O O . LEU A 1 265 ? 5.575 -4.184 -15.913 1.00 90.75 265 LEU A O 1
ATOM 2194 N N . GLN A 1 266 ? 5.376 -6.237 -15.038 1.00 90.00 266 GLN A N 1
ATOM 2195 C CA . GLN A 1 266 ? 4.114 -6.641 -15.646 1.00 90.00 266 GLN A CA 1
ATOM 2196 C C . GLN A 1 266 ? 3.000 -6.662 -14.591 1.00 90.00 266 GLN A C 1
ATOM 2198 O O . GLN A 1 266 ? 3.245 -6.550 -13.394 1.00 90.00 266 GLN A O 1
ATOM 2203 N N . ASN A 1 267 ? 1.753 -6.824 -15.041 1.00 91.06 267 ASN A N 1
ATOM 2204 C CA . ASN A 1 267 ? 0.580 -6.860 -14.161 1.00 91.06 267 ASN A CA 1
ATOM 2205 C C . ASN A 1 267 ? 0.697 -7.954 -13.082 1.00 91.06 267 ASN A C 1
ATOM 2207 O O . ASN A 1 267 ? 0.511 -7.669 -11.903 1.00 91.06 267 ASN A O 1
ATOM 2211 N N . SER A 1 268 ? 1.101 -9.170 -13.467 1.00 92.75 268 SER A N 1
ATOM 2212 C CA . SER A 1 268 ? 1.288 -10.285 -12.530 1.00 92.75 268 SER A CA 1
ATOM 2213 C C . SER A 1 268 ? 2.276 -9.965 -11.411 1.00 92.75 268 SER A C 1
ATOM 2215 O O . SER A 1 268 ? 2.073 -10.389 -10.280 1.00 92.75 268 SER A O 1
ATOM 2217 N N . ASP A 1 269 ? 3.324 -9.197 -11.714 1.00 92.81 269 ASP A N 1
ATOM 2218 C CA . ASP A 1 269 ? 4.352 -8.879 -10.725 1.00 92.81 269 ASP A CA 1
ATOM 2219 C C . ASP A 1 269 ? 3.849 -7.877 -9.695 1.00 92.81 269 ASP A C 1
ATOM 2221 O O . ASP A 1 269 ? 4.246 -7.956 -8.545 1.00 92.81 269 ASP A O 1
ATOM 2225 N N . LEU A 1 270 ? 2.964 -6.952 -10.078 1.00 93.44 270 LEU A N 1
ATOM 2226 C CA . LEU A 1 270 ? 2.387 -5.991 -9.135 1.00 93.44 270 LEU A CA 1
ATOM 2227 C C . LEU A 1 270 ? 1.493 -6.685 -8.104 1.00 93.44 270 LEU A C 1
ATOM 2229 O O . LEU A 1 270 ? 1.554 -6.352 -6.924 1.00 93.44 270 LEU A O 1
ATOM 2233 N N . TRP A 1 271 ? 0.710 -7.680 -8.528 1.00 94.50 271 TRP A N 1
ATOM 2234 C CA . TRP A 1 271 ? -0.045 -8.522 -7.595 1.00 94.50 271 TRP A CA 1
ATOM 2235 C C . TRP A 1 271 ? 0.874 -9.366 -6.718 1.00 94.50 271 TRP A C 1
ATOM 2237 O O . TRP A 1 271 ? 0.621 -9.495 -5.524 1.00 94.50 271 TRP A O 1
ATOM 2247 N N . GLU A 1 272 ? 1.972 -9.883 -7.273 1.00 95.31 272 GLU A N 1
ATOM 2248 C CA . GLU A 1 272 ? 2.962 -10.602 -6.474 1.00 95.31 272 GLU A CA 1
ATOM 2249 C C . GLU A 1 272 ? 3.639 -9.685 -5.440 1.00 95.31 272 GLU A C 1
ATOM 2251 O O . GLU A 1 272 ? 3.812 -10.089 -4.292 1.00 95.31 272 GLU A O 1
ATOM 2256 N N . ILE A 1 273 ? 3.968 -8.441 -5.807 1.00 95.19 273 ILE A N 1
ATOM 2257 C CA . ILE A 1 273 ? 4.494 -7.424 -4.883 1.00 95.19 273 ILE A CA 1
ATOM 2258 C C . ILE A 1 273 ? 3.499 -7.179 -3.750 1.00 95.19 273 ILE A C 1
ATOM 2260 O O . ILE A 1 273 ? 3.901 -7.188 -2.593 1.00 95.19 273 ILE A O 1
ATOM 2264 N N . TYR A 1 274 ? 2.211 -7.032 -4.059 1.00 94.94 274 TYR A N 1
ATOM 2265 C CA . TYR A 1 274 ? 1.171 -6.857 -3.046 1.00 94.94 274 TYR A CA 1
ATOM 2266 C C . TYR A 1 274 ? 1.059 -8.057 -2.094 1.00 94.94 274 TYR A C 1
ATOM 2268 O O . TYR A 1 274 ? 1.001 -7.887 -0.878 1.00 94.94 274 TYR A O 1
ATOM 2276 N N . GLU A 1 275 ? 1.099 -9.289 -2.605 1.00 95.19 275 GLU A N 1
ATOM 2277 C CA . GLU A 1 275 ? 1.131 -10.468 -1.733 1.00 95.19 275 GLU A CA 1
ATOM 2278 C C . GLU A 1 275 ? 2.388 -10.520 -0.854 1.00 95.19 275 GLU A C 1
ATOM 2280 O O . GLU A 1 275 ? 2.343 -11.006 0.281 1.00 95.19 275 GLU A O 1
ATOM 2285 N N . LEU A 1 276 ? 3.529 -10.092 -1.396 1.00 95.75 276 LEU A N 1
ATOM 2286 C CA . LEU A 1 276 ? 4.792 -10.047 -0.672 1.00 95.75 276 LEU A CA 1
ATOM 2287 C C . LEU A 1 276 ? 4.799 -8.939 0.390 1.00 95.75 276 LEU A C 1
ATOM 2289 O O . LEU A 1 276 ? 5.311 -9.204 1.473 1.00 95.75 276 LEU A O 1
ATOM 2293 N N . ASP A 1 277 ? 4.174 -7.785 0.145 1.00 94.12 277 ASP A N 1
ATOM 2294 C CA . ASP A 1 277 ? 3.953 -6.719 1.141 1.00 94.12 277 ASP A CA 1
ATOM 2295 C C . ASP A 1 277 ? 3.186 -7.259 2.358 1.00 94.12 277 ASP A C 1
ATOM 2297 O O . ASP A 1 277 ? 3.654 -7.173 3.494 1.00 94.12 277 ASP A O 1
ATOM 2301 N N . LEU A 1 278 ? 2.063 -7.953 2.137 1.00 93.69 278 LEU A N 1
ATOM 2302 C CA . LEU A 1 278 ? 1.288 -8.551 3.235 1.00 93.69 278 LEU A CA 1
ATOM 2303 C C . LEU A 1 278 ? 2.107 -9.589 4.023 1.00 93.69 278 LEU A C 1
ATOM 2305 O O . LEU A 1 278 ? 2.056 -9.644 5.255 1.00 93.69 278 LEU A O 1
ATOM 2309 N N . LYS A 1 279 ? 2.907 -10.409 3.328 1.00 94.62 279 LYS A N 1
ATOM 2310 C CA . LYS A 1 279 ? 3.813 -11.376 3.974 1.00 94.62 279 LYS A CA 1
ATOM 2311 C C . LYS A 1 279 ? 4.925 -10.677 4.753 1.00 94.62 279 LYS A C 1
ATOM 2313 O O . LYS A 1 279 ? 5.295 -11.156 5.826 1.00 94.62 279 LYS A O 1
ATOM 2318 N N . TYR A 1 280 ? 5.447 -9.568 4.238 1.00 93.94 280 TYR A N 1
ATOM 2319 C CA . TYR A 1 280 ? 6.468 -8.776 4.905 1.00 93.94 280 TYR A CA 1
ATOM 2320 C C . TYR A 1 280 ? 5.917 -8.127 6.176 1.00 93.94 280 TYR A C 1
ATOM 2322 O O . TYR A 1 280 ? 6.537 -8.247 7.231 1.00 93.94 280 TYR A O 1
ATOM 2330 N N . ARG A 1 281 ? 4.708 -7.555 6.133 1.00 91.94 281 ARG A N 1
ATOM 2331 C CA . ARG A 1 281 ? 3.998 -7.048 7.323 1.00 91.94 281 ARG A CA 1
ATOM 2332 C C . ARG A 1 281 ? 3.864 -8.125 8.402 1.00 91.94 281 ARG A C 1
ATOM 2334 O O . ARG A 1 281 ? 4.293 -7.908 9.534 1.00 91.94 281 ARG A O 1
ATOM 2341 N N . ALA A 1 282 ? 3.396 -9.318 8.027 1.00 92.25 282 ALA A N 1
ATOM 2342 C CA . ALA A 1 282 ? 3.299 -10.463 8.936 1.00 92.25 282 ALA A CA 1
ATOM 2343 C C . ALA A 1 282 ? 4.661 -10.884 9.522 1.00 92.25 282 ALA A C 1
ATOM 2345 O O . ALA A 1 282 ? 4.757 -11.333 10.667 1.00 92.25 282 ALA A O 1
ATOM 2346 N N . PHE A 1 283 ? 5.723 -10.802 8.719 1.00 92.81 283 PHE A N 1
ATOM 2347 C CA . PHE A 1 283 ? 7.079 -11.131 9.142 1.00 92.81 283 PHE A CA 1
ATOM 2348 C C . PHE A 1 283 ? 7.630 -10.107 10.139 1.00 92.81 283 PHE A C 1
ATOM 2350 O O . PHE A 1 283 ? 8.173 -10.506 11.170 1.00 92.81 283 PHE A O 1
ATOM 2357 N N . VAL A 1 284 ? 7.463 -8.812 9.862 1.00 90.94 284 VAL A N 1
ATOM 2358 C CA . VAL A 1 284 ? 7.919 -7.724 10.737 1.00 90.94 284 VAL A CA 1
ATOM 2359 C C . VAL A 1 284 ? 7.221 -7.797 12.090 1.00 90.94 284 VAL A C 1
ATOM 2361 O O . VAL A 1 284 ? 7.895 -7.759 13.114 1.00 90.94 284 VAL A O 1
ATOM 2364 N N . GLU A 1 285 ? 5.908 -8.018 12.112 1.00 90.62 285 GLU A N 1
ATOM 2365 C CA . GLU A 1 285 ? 5.156 -8.158 13.361 1.00 90.62 285 GLU A CA 1
ATOM 2366 C C . GLU A 1 285 ? 5.687 -9.314 14.224 1.00 90.62 285 GLU A C 1
ATOM 2368 O O . GLU A 1 285 ? 5.943 -9.155 15.419 1.00 90.62 285 GLU A O 1
ATOM 2373 N N . LYS A 1 286 ? 5.946 -10.477 13.610 1.00 91.94 286 LYS A N 1
ATOM 2374 C CA . LYS A 1 286 ? 6.541 -11.625 14.311 1.00 91.94 286 LYS A CA 1
ATOM 2375 C C . LYS A 1 286 ? 7.955 -11.327 14.799 1.00 91.94 286 LYS A C 1
ATOM 2377 O O . LYS A 1 286 ? 8.306 -11.720 15.912 1.00 91.94 286 LYS A O 1
ATOM 2382 N N . ARG A 1 287 ? 8.769 -10.649 13.985 1.00 92.50 287 ARG A N 1
ATOM 2383 C CA . ARG A 1 287 ? 10.128 -10.227 14.351 1.00 92.50 287 ARG A CA 1
ATOM 2384 C C . ARG A 1 287 ? 10.091 -9.324 15.579 1.00 92.50 287 ARG A C 1
ATOM 2386 O O . ARG A 1 287 ? 10.841 -9.559 16.520 1.00 92.50 287 ARG A O 1
ATOM 2393 N N . GLU A 1 288 ? 9.205 -8.338 15.599 1.00 89.94 288 GLU A N 1
ATOM 2394 C CA . GLU A 1 288 ? 9.057 -7.424 16.729 1.00 89.94 288 GLU A CA 1
ATOM 2395 C C . GLU A 1 288 ? 8.529 -8.114 17.982 1.00 89.94 288 GLU A C 1
ATOM 2397 O O . GLU A 1 288 ? 9.080 -7.912 19.063 1.00 89.94 288 GLU A O 1
ATOM 2402 N N . ALA A 1 289 ? 7.508 -8.965 17.855 1.00 90.88 289 ALA A N 1
ATOM 2403 C CA . ALA A 1 289 ? 6.978 -9.733 18.977 1.00 90.88 289 ALA A CA 1
ATOM 2404 C C . ALA A 1 289 ? 8.064 -10.609 19.629 1.00 90.88 289 ALA A C 1
ATOM 2406 O O . ALA A 1 289 ? 8.160 -10.678 20.858 1.00 90.88 289 ALA A O 1
ATOM 2407 N N . LEU A 1 290 ? 8.925 -11.233 18.817 1.00 94.00 290 LEU A N 1
ATOM 2408 C CA . LEU A 1 290 ? 10.072 -12.002 19.300 1.00 94.00 290 LEU A CA 1
ATOM 2409 C C . LEU A 1 290 ? 11.129 -11.112 19.957 1.00 94.00 290 LEU A C 1
ATOM 2411 O O . LEU A 1 290 ? 11.592 -11.449 21.044 1.00 94.00 290 LEU A O 1
ATOM 2415 N N . SER A 1 291 ? 11.487 -9.980 19.348 1.00 92.12 291 SER A N 1
ATOM 2416 C CA . SER A 1 291 ? 12.446 -9.033 19.931 1.00 92.12 291 SER A CA 1
ATOM 2417 C C . SER A 1 291 ? 11.986 -8.534 21.302 1.00 92.12 291 SER A C 1
ATOM 2419 O O . SER A 1 291 ? 12.758 -8.602 22.255 1.00 92.12 291 SER A O 1
ATOM 2421 N N . ARG A 1 292 ? 10.711 -8.143 21.433 1.00 91.38 292 ARG A N 1
ATOM 2422 C CA . ARG A 1 292 ? 10.108 -7.731 22.713 1.00 91.38 292 ARG A CA 1
ATOM 2423 C C . ARG A 1 292 ? 10.112 -8.869 23.734 1.00 91.38 292 ARG A C 1
ATOM 2425 O O . ARG A 1 292 ? 10.423 -8.652 24.900 1.00 91.38 292 ARG A O 1
ATOM 2432 N N . SER A 1 293 ? 9.814 -10.095 23.299 1.00 93.88 293 SER A N 1
ATOM 2433 C CA . SER A 1 293 ? 9.861 -11.275 24.173 1.00 93.88 293 SER A CA 1
ATOM 2434 C C . SER A 1 293 ? 11.281 -11.543 24.682 1.00 93.88 293 SER A C 1
ATOM 2436 O O . SER A 1 293 ? 11.469 -11.816 25.863 1.00 93.88 293 SER A O 1
ATOM 2438 N N . ILE A 1 294 ? 12.296 -11.425 23.820 1.00 95.50 294 ILE A N 1
ATOM 2439 C CA . ILE A 1 294 ? 13.706 -11.593 24.199 1.00 95.50 294 ILE A CA 1
ATOM 2440 C C . ILE A 1 294 ? 14.150 -10.490 25.164 1.00 95.50 294 ILE A C 1
ATOM 2442 O O . ILE A 1 294 ? 14.841 -10.786 26.135 1.00 95.50 294 ILE A O 1
ATOM 2446 N N . GLU A 1 295 ? 13.760 -9.242 24.909 1.00 94.62 295 GLU A N 1
ATOM 2447 C CA . GLU A 1 295 ? 14.062 -8.110 25.786 1.00 94.62 295 GLU A CA 1
ATOM 2448 C C . GLU A 1 295 ? 13.415 -8.276 27.162 1.00 94.62 295 GLU A C 1
ATOM 2450 O O . GLU A 1 295 ? 14.082 -8.065 28.162 1.00 94.62 295 GLU A O 1
ATOM 2455 N N . SER A 1 296 ? 12.176 -8.773 27.229 1.00 93.69 296 SER A N 1
ATOM 2456 C CA . SER A 1 296 ? 11.492 -9.036 28.504 1.00 93.69 296 SER A CA 1
ATOM 2457 C C . SER A 1 296 ? 12.146 -10.124 29.367 1.00 93.69 296 SER A C 1
ATOM 2459 O O . SER A 1 296 ? 11.890 -10.195 30.567 1.00 93.69 296 SER A O 1
ATOM 2461 N N . ILE A 1 297 ? 12.959 -10.995 28.757 1.00 92.94 297 ILE A N 1
ATOM 2462 C CA . ILE A 1 297 ? 13.679 -12.078 29.442 1.00 92.94 297 ILE A CA 1
ATOM 2463 C C . ILE A 1 297 ? 15.077 -11.619 29.904 1.00 92.94 297 ILE A C 1
ATOM 2465 O O . ILE A 1 297 ? 15.674 -12.282 30.756 1.00 92.94 297 ILE A O 1
ATOM 2469 N N . ARG A 1 298 ? 15.619 -10.528 29.345 1.00 71.00 298 ARG A N 1
ATOM 2470 C CA . ARG A 1 298 ? 16.931 -9.970 29.714 1.00 71.00 298 ARG A CA 1
ATOM 2471 C C . ARG A 1 298 ? 16.842 -9.039 30.915 1.00 71.00 298 ARG A C 1
ATOM 2473 O O . ARG A 1 298 ? 17.820 -9.068 31.695 1.00 71.00 298 ARG A O 1
#

Secondary structure (DSSP, 8-state):
------------------PPPGGGSSSSSS-----------------SSSSTTSS------SHHHHHHHHHHHSS--------HHHH-SS--HHHHHHHHHHH--SGGGHHHHHHHHHHHHHHTTT-S---HHHHS-HHHHHHTT-SHHHHHHHHSSS-HHHHHHHTTSPP----HHHHHHHHHHHHHHHHHHHHHHH---GGGHHHHHHHHHHHHHHHHTS---HHHHHHH-GGGGEEEEEEEPPP-TT-TTS-SEEEEEEE---HHHHHHHHHHHHHHHHHHHHHHHHHHHHHHH-

Sequence (298 aa):
SKFKRLKRGHREDRDRNEARGIDDIFSDDEEMADTDGRTYGREPRAYADEFADFIEEDEFPDEEREAMRDAAEVRRPGRGYVDPLRMQSGLDESAQEDMMAAFGDGTEYDWALQLQEEGDENQEGLDKPLELKDVFEPSQLADRMLTEADNIIRNTDVPERYQIARQPFREMELSDEEMNARMQEETHWISNFLLPKKRLDRDLVEPFREVVGHVLRFMNVEELEIPFILHNRKDYLIHEERVPLSPNPNDPDAPQHEIKASRLLQNSDLWEIYELDLKYRAFVEKREALSRSIESIR

Organism: Aureobasidium melanogenum (NCBI:txid46634)

InterPro domains:
  IPR017072 Transcription elongation factor Spt6 [PTHR10145] (2-297)
  IPR023319 Tex-like protein, HTH domain superfamily [G3DSA:1.10.10.650] (169-297)
  IPR028088 Helix-turn-helix DNA-binding domain of Spt6 [PF14641] (182-297)

Foldseek 3Di:
DDDDDDDDDDDDDDDDDDDDDPVCPPVPPPDDDDDDDDDDDDDDDDPPPPCVPVPPPPVPPCVVVVVVVVVVVPPDPPPDPPPVVVVVPPDDPVVVVVCCVPPNPVCVCVVVVVVVVVVVVVVVVVPPPDDPPNVDDPVVCVVVLNDPLSVCLVVDPAPNVCCVLCVVFDDDDDDPVVVVVLLLVLLVVLLVVCCVVQVDDPVCSVLLSQLLSVLCCCCPPVNDDLVCCVPPVQVSQKDWDWAADDCDPVDNPDDRTDIDIDRNDDSVSSVVSVVSVSVSSVVVVVVVVVVVVVVVVD